Protein AF-A0A7W0T508-F1 (afdb_monomer_lite)

Radius of gyration: 22.83 Å; chains: 1; bounding box: 56×51×63 Å

Sequence (354 aa):
MSCGDVGVILRGRITDEDHAGPAKEAAIARACLHDGWAPEVLECIGTSHGPTDPTSCLDRLGPEQRASFHKKLAVWNDEFPDEDMPDGDDDADADVDFVECSHGIGNVGTYAPPITRIGEDRDLEVALRSRAVLALCDDWSTEARRCFGSGGPPATCRTLLEPDQARALADKLTELEKLMTKVAAAKAKPGRIHCTQVVAAHYGDKAWQGKLDALKPAQKRQLVTQSRARMTKACTADKWPANLRACVIAAGPTADTACFVASGVRPALWGYPASGIAVKTGIPECDAYGEALAALSACPAVPSAATVSLLEAYHASAAALAATPPADRPVKAAECKRSDAAIRQSASALGCTI

Structure (mmCIF, N/CA/C/O backbone):
data_AF-A0A7W0T508-F1
#
_entry.id   AF-A0A7W0T508-F1
#
loop_
_atom_site.group_PDB
_atom_site.id
_atom_site.type_symbol
_atom_site.label_atom_id
_atom_site.label_alt_id
_atom_site.label_comp_id
_atom_site.label_asym_id
_atom_site.label_entity_id
_atom_site.label_seq_id
_atom_site.pdbx_PDB_ins_code
_atom_site.Cartn_x
_atom_site.Cartn_y
_atom_site.Cartn_z
_atom_site.occupancy
_atom_site.B_iso_or_equiv
_atom_site.auth_seq_id
_atom_site.auth_comp_id
_atom_site.auth_asym_id
_atom_site.auth_atom_id
_atom_site.pdbx_PDB_model_num
ATOM 1 N N . MET A 1 1 ? 14.185 -13.022 -12.913 1.00 79.75 1 MET A N 1
ATOM 2 C CA . MET A 1 1 ? 12.742 -12.761 -13.063 1.00 79.75 1 MET A CA 1
ATOM 3 C C . MET A 1 1 ? 12.021 -13.450 -11.933 1.00 79.75 1 MET A C 1
ATOM 5 O O . MET A 1 1 ? 12.409 -14.561 -11.586 1.00 79.75 1 MET A O 1
ATOM 9 N N . SER A 1 2 ? 11.066 -12.773 -11.314 1.00 87.56 2 SER A N 1
ATOM 10 C CA . SER A 1 2 ? 10.317 -13.285 -10.173 1.00 87.56 2 SER A CA 1
ATOM 11 C C . SER A 1 2 ? 9.006 -13.936 -10.616 1.00 87.56 2 SER A C 1
ATOM 13 O O . SER A 1 2 ? 8.494 -13.675 -11.702 1.00 87.56 2 SER A O 1
ATOM 15 N N . CYS A 1 3 ? 8.420 -14.750 -9.740 1.00 83.00 3 CYS A N 1
ATOM 16 C CA . CYS A 1 3 ? 7.063 -15.254 -9.946 1.00 83.00 3 CYS A CA 1
ATOM 17 C C . CYS A 1 3 ? 6.002 -14.142 -9.956 1.00 83.00 3 CYS A C 1
ATOM 19 O O . CYS A 1 3 ? 4.935 -14.339 -10.527 1.00 83.00 3 CYS A O 1
ATOM 21 N N . GLY A 1 4 ? 6.285 -12.986 -9.341 1.00 70.56 4 GLY A N 1
ATOM 22 C CA . GLY A 1 4 ? 5.423 -11.807 -9.438 1.00 70.56 4 GLY A CA 1
ATOM 23 C C . GLY A 1 4 ? 5.395 -11.258 -10.863 1.00 70.56 4 GLY A C 1
ATOM 24 O O . GLY A 1 4 ? 4.318 -11.075 -11.416 1.00 70.56 4 GLY A O 1
ATOM 25 N N . ASP A 1 5 ? 6.569 -11.108 -11.486 1.00 76.69 5 ASP A N 1
ATOM 26 C CA . ASP A 1 5 ? 6.686 -10.653 -12.881 1.00 76.69 5 ASP A CA 1
ATOM 27 C C . ASP A 1 5 ? 5.950 -11.607 -13.833 1.00 76.69 5 ASP A C 1
ATOM 29 O O . ASP A 1 5 ? 5.217 -11.177 -14.717 1.00 76.69 5 ASP A O 1
ATOM 33 N N . VAL A 1 6 ? 6.089 -12.918 -13.607 1.00 86.62 6 VAL A N 1
ATOM 34 C CA . VAL A 1 6 ? 5.365 -13.951 -14.362 1.00 86.62 6 VAL A CA 1
ATOM 35 C C . VAL A 1 6 ? 3.851 -13.831 -14.198 1.00 86.62 6 VAL A C 1
ATOM 37 O O . VAL A 1 6 ? 3.125 -14.008 -15.173 1.00 86.62 6 VAL A O 1
ATOM 40 N N . GLY A 1 7 ? 3.376 -13.513 -12.990 1.00 83.00 7 GLY A N 1
ATOM 41 C CA . GLY A 1 7 ? 1.962 -13.261 -12.724 1.00 83.00 7 GLY A CA 1
ATOM 42 C C . GLY A 1 7 ? 1.398 -12.134 -13.579 1.00 83.00 7 GLY A C 1
ATOM 43 O O . GLY A 1 7 ? 0.360 -12.319 -14.204 1.00 83.00 7 GLY A O 1
ATOM 44 N N . VAL A 1 8 ? 2.123 -11.018 -13.662 1.00 78.06 8 VAL A N 1
ATOM 45 C CA . VAL A 1 8 ? 1.752 -9.861 -14.489 1.00 78.06 8 VAL A CA 1
ATOM 46 C C . VAL A 1 8 ? 1.771 -10.218 -15.976 1.00 78.06 8 VAL A C 1
ATOM 48 O O . VAL A 1 8 ? 0.811 -9.939 -16.686 1.00 78.06 8 VAL A O 1
ATOM 51 N N . ILE A 1 9 ? 2.827 -10.887 -16.451 1.00 81.88 9 ILE A N 1
ATOM 52 C CA . ILE A 1 9 ? 2.990 -11.214 -17.878 1.00 81.88 9 ILE A CA 1
ATOM 53 C C . ILE A 1 9 ? 1.915 -12.195 -18.366 1.00 81.88 9 ILE A C 1
ATOM 55 O O . ILE A 1 9 ? 1.360 -12.018 -19.447 1.00 81.88 9 ILE A O 1
ATOM 59 N N . LEU A 1 10 ? 1.618 -13.239 -17.587 1.00 86.56 10 LEU A N 1
ATOM 60 C CA . LEU A 1 10 ? 0.675 -14.291 -17.983 1.00 86.56 10 LEU A CA 1
ATOM 61 C C . LEU A 1 10 ? -0.791 -13.962 -17.679 1.00 86.56 10 LEU A C 1
ATOM 63 O O . LEU A 1 10 ? -1.673 -14.723 -18.077 1.00 86.56 10 LEU A O 1
ATOM 67 N N . ARG A 1 11 ? -1.074 -12.862 -16.971 1.00 84.56 11 ARG A N 1
ATOM 68 C CA . ARG A 1 11 ? -2.442 -12.402 -16.692 1.00 84.56 11 ARG A CA 1
ATOM 69 C C . ARG A 1 11 ? -3.256 -12.259 -17.981 1.00 84.56 11 ARG A C 1
ATOM 71 O O . ARG A 1 11 ? -4.399 -12.725 -18.044 1.00 84.56 11 ARG A O 1
ATOM 78 N N . GLY A 1 12 ? -2.637 -11.662 -19.001 1.00 78.06 12 GLY A N 1
ATOM 79 C CA . GLY A 1 12 ? -3.309 -11.234 -20.225 1.00 78.06 12 GLY A CA 1
ATOM 80 C C . GLY A 1 12 ? -4.265 -10.058 -19.984 1.00 78.06 12 GLY A C 1
ATOM 81 O O . GLY A 1 12 ? -4.252 -9.444 -18.915 1.00 78.06 12 GLY A O 1
ATOM 82 N N . ARG A 1 13 ? -5.091 -9.745 -20.990 1.00 68.00 13 ARG A N 1
ATOM 83 C CA . ARG A 1 13 ? -6.203 -8.787 -20.859 1.00 68.00 13 ARG A CA 1
ATOM 84 C C . ARG A 1 13 ? -7.359 -9.435 -20.102 1.00 68.00 13 ARG A C 1
ATOM 86 O O . ARG A 1 13 ? -7.664 -10.601 -20.351 1.00 68.00 13 ARG A O 1
ATOM 93 N N . ILE A 1 14 ? -7.975 -8.689 -19.191 1.00 68.56 14 ILE A N 1
ATOM 94 C CA . ILE A 1 14 ? -9.138 -9.112 -18.402 1.00 68.56 14 ILE A CA 1
ATOM 95 C C . ILE A 1 14 ? -10.075 -7.913 -18.299 1.00 68.56 14 ILE A C 1
ATOM 97 O O . ILE A 1 14 ? -9.610 -6.805 -18.076 1.00 68.56 14 ILE A O 1
ATOM 101 N N . THR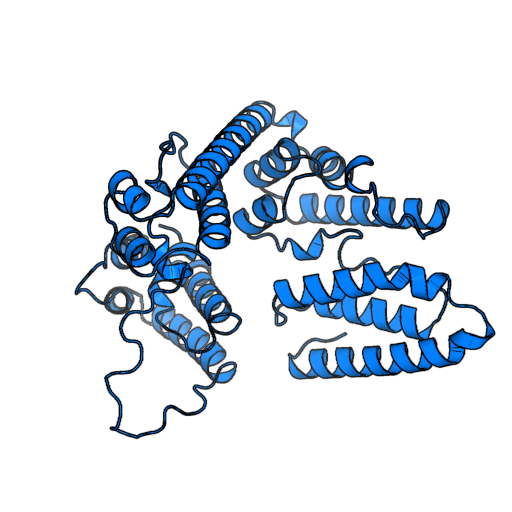 A 1 15 ? -11.376 -8.137 -18.457 1.00 55.53 15 THR A N 1
ATOM 102 C CA . THR A 1 15 ? -12.391 -7.076 -18.510 1.00 55.53 15 THR A CA 1
ATOM 103 C C . THR A 1 15 ? -12.611 -6.393 -17.150 1.00 55.53 15 THR A C 1
ATOM 105 O O . THR A 1 15 ? -12.811 -5.184 -17.101 1.00 55.53 15 THR A O 1
ATOM 108 N N . ASP A 1 16 ? -12.527 -7.142 -16.041 1.00 62.91 16 ASP A N 1
ATOM 109 C CA . ASP A 1 16 ? -12.532 -6.609 -14.665 1.00 62.91 16 ASP A CA 1
ATOM 110 C C . ASP A 1 16 ? -11.097 -6.460 -14.133 1.00 62.91 16 ASP A C 1
ATOM 112 O O . ASP A 1 16 ? -10.522 -7.330 -13.468 1.00 62.91 16 ASP A O 1
ATOM 116 N N . GLU A 1 17 ? -10.492 -5.332 -14.477 1.00 56.78 17 GLU A N 1
ATOM 117 C CA . GLU A 1 17 ? -9.106 -5.009 -14.158 1.00 56.78 17 GLU A CA 1
ATOM 118 C C . GLU A 1 17 ? -8.832 -4.791 -12.671 1.00 56.78 17 GLU A C 1
ATOM 120 O O . GLU A 1 17 ? -7.747 -5.123 -12.194 1.00 56.78 17 GLU A O 1
ATOM 125 N N . ASP A 1 18 ? -9.796 -4.245 -11.931 1.00 55.00 18 ASP A N 1
ATOM 126 C CA . ASP A 1 18 ? -9.585 -3.821 -10.546 1.00 55.00 18 ASP A CA 1
ATOM 127 C C . ASP A 1 18 ? -9.642 -5.000 -9.565 1.00 55.00 18 ASP A C 1
ATOM 129 O O . ASP A 1 18 ? -9.009 -4.963 -8.501 1.00 55.00 18 ASP A O 1
ATOM 133 N N . HIS A 1 19 ? -10.365 -6.067 -9.924 1.00 63.94 19 HIS A N 1
ATOM 134 C CA . HIS A 1 19 ? -10.559 -7.231 -9.058 1.00 63.94 19 HIS A CA 1
ATOM 135 C C . HIS A 1 19 ? -10.049 -8.522 -9.698 1.00 63.94 19 HIS A C 1
ATOM 137 O O . HIS A 1 19 ? -9.184 -9.187 -9.113 1.00 63.94 19 HIS A O 1
ATOM 143 N N . ALA A 1 20 ? -10.515 -8.865 -10.900 1.00 74.56 20 ALA A N 1
ATOM 144 C CA . ALA A 1 20 ? -10.159 -10.124 -11.548 1.00 74.56 20 ALA A CA 1
ATOM 145 C C . ALA A 1 20 ? -8.688 -10.138 -12.003 1.00 74.56 20 ALA A C 1
ATOM 147 O O . ALA A 1 20 ? -8.010 -11.162 -11.864 1.00 74.56 20 ALA A O 1
ATOM 148 N N . GLY A 1 21 ? -8.154 -8.991 -12.441 1.00 77.88 21 GLY A N 1
ATOM 149 C CA . GLY A 1 21 ? -6.753 -8.811 -12.837 1.00 77.88 21 GLY A CA 1
ATOM 150 C C . GLY A 1 21 ? -5.732 -9.185 -11.754 1.00 77.88 21 GLY A C 1
ATOM 151 O O . GLY A 1 21 ? -5.050 -10.209 -11.887 1.00 77.88 21 GLY A O 1
ATOM 152 N N . PRO A 1 22 ? -5.629 -8.411 -10.659 1.00 78.19 22 PRO A N 1
ATOM 153 C CA . PRO A 1 22 ? -4.741 -8.707 -9.538 1.00 78.19 22 PRO A CA 1
ATOM 154 C C . PRO A 1 22 ? -4.971 -10.096 -8.930 1.00 78.19 22 PRO A C 1
ATOM 156 O O . PRO A 1 22 ? -4.022 -10.742 -8.475 1.00 78.19 22 PRO A O 1
ATOM 159 N N . ALA A 1 23 ? -6.217 -10.588 -8.924 1.00 73.56 23 ALA A N 1
ATOM 160 C CA . ALA A 1 23 ? -6.526 -11.933 -8.450 1.00 73.56 23 ALA A CA 1
ATOM 161 C C . ALA A 1 23 ? -5.882 -13.015 -9.335 1.00 73.56 23 ALA A C 1
ATOM 163 O O . ALA A 1 23 ? -5.273 -13.950 -8.797 1.00 73.56 23 ALA A O 1
ATOM 164 N N . LYS A 1 24 ? -5.934 -12.860 -10.667 1.00 86.69 24 LYS A N 1
ATOM 165 C CA . LYS A 1 24 ? -5.288 -13.773 -11.621 1.00 86.69 24 LYS A CA 1
ATOM 166 C C . LYS A 1 24 ? -3.769 -13.704 -11.520 1.00 86.69 24 LYS A C 1
ATOM 168 O O . LYS A 1 24 ? -3.126 -14.748 -11.422 1.00 86.69 24 LYS A O 1
ATOM 173 N N . GLU A 1 25 ? -3.194 -12.500 -11.449 1.00 86.12 25 GLU A N 1
ATOM 174 C CA . GLU A 1 25 ? -1.749 -12.301 -11.239 1.00 86.12 25 GLU A CA 1
ATOM 175 C C . GLU A 1 25 ? -1.273 -13.045 -9.993 1.00 86.12 25 GLU A C 1
ATOM 177 O O . GLU A 1 25 ? -0.301 -13.803 -10.027 1.00 86.12 25 GLU A O 1
ATOM 182 N N . ALA A 1 26 ? -1.996 -12.876 -8.884 1.00 76.38 26 ALA A N 1
ATOM 183 C CA . ALA A 1 26 ? -1.673 -13.528 -7.630 1.00 76.38 26 ALA A CA 1
ATOM 184 C C . ALA A 1 26 ? -1.859 -15.051 -7.712 1.00 76.38 26 ALA A C 1
ATOM 186 O O . ALA A 1 26 ? -1.069 -15.790 -7.120 1.00 76.38 26 ALA A O 1
ATOM 187 N N . ALA A 1 27 ? -2.867 -15.547 -8.436 1.00 80.25 27 ALA A N 1
ATOM 188 C CA . ALA A 1 27 ? -3.062 -16.978 -8.665 1.00 80.25 27 ALA A CA 1
ATOM 189 C C . ALA A 1 27 ? -1.885 -17.592 -9.442 1.00 80.25 27 ALA A C 1
ATOM 191 O O . ALA A 1 27 ? -1.349 -18.623 -9.024 1.00 80.25 27 ALA A O 1
ATOM 192 N N . ILE A 1 28 ? -1.426 -16.918 -10.498 1.00 90.81 28 ILE A N 1
ATOM 193 C CA . ILE A 1 28 ? -0.275 -17.323 -11.311 1.00 90.81 28 ILE A CA 1
ATOM 194 C C . ILE A 1 28 ? 1.020 -17.257 -10.490 1.00 90.81 28 ILE A C 1
ATOM 196 O O . ILE A 1 28 ? 1.770 -18.233 -10.432 1.00 90.81 28 ILE A O 1
ATOM 200 N N . ALA A 1 29 ? 1.268 -16.148 -9.789 1.00 80.69 29 ALA A N 1
ATOM 201 C CA . ALA A 1 29 ? 2.458 -15.978 -8.960 1.00 80.69 29 ALA A CA 1
ATOM 202 C C . ALA A 1 29 ? 2.528 -17.030 -7.841 1.00 80.69 29 ALA A C 1
ATOM 204 O O . ALA A 1 29 ? 3.595 -17.586 -7.571 1.00 80.69 29 ALA A O 1
ATOM 205 N N . ARG A 1 30 ? 1.386 -17.366 -7.221 1.00 75.25 30 ARG A N 1
ATOM 206 C CA . ARG A 1 30 ? 1.288 -18.461 -6.242 1.00 75.25 30 ARG A CA 1
ATOM 207 C C . ARG A 1 30 ? 1.565 -19.821 -6.869 1.00 75.25 30 ARG A C 1
ATOM 209 O O . ARG A 1 30 ? 2.232 -20.625 -6.226 1.00 75.25 30 ARG A O 1
ATOM 216 N N . ALA A 1 31 ? 1.072 -20.090 -8.080 1.00 87.25 31 ALA A N 1
ATOM 217 C CA . ALA A 1 31 ? 1.384 -21.325 -8.800 1.00 87.25 31 ALA A CA 1
ATOM 218 C C . ALA A 1 31 ? 2.897 -21.459 -9.012 1.00 87.25 31 ALA A C 1
ATOM 220 O O . ALA A 1 31 ? 3.488 -22.463 -8.628 1.00 87.25 31 ALA A O 1
ATOM 221 N N . CYS A 1 32 ? 3.525 -20.396 -9.511 1.00 92.19 32 CYS A N 1
ATOM 222 C CA . CYS A 1 32 ? 4.961 -20.338 -9.744 1.00 92.19 32 CYS A CA 1
ATOM 223 C C . CYS A 1 32 ? 5.793 -20.554 -8.469 1.00 92.19 32 CYS A C 1
ATOM 225 O O . CYS A 1 32 ? 6.705 -21.383 -8.462 1.00 92.19 32 CYS A O 1
ATOM 227 N N . LEU A 1 33 ? 5.456 -19.855 -7.376 1.00 79.06 33 LEU A N 1
ATOM 228 C CA . LEU A 1 33 ? 6.178 -19.960 -6.102 1.00 79.06 33 LEU A CA 1
ATOM 229 C C . LEU A 1 33 ? 5.993 -21.326 -5.440 1.00 79.06 33 LEU A C 1
ATOM 231 O O . LEU A 1 33 ? 6.960 -21.909 -4.957 1.00 79.06 33 LEU A O 1
ATOM 235 N N . HIS A 1 34 ? 4.754 -21.819 -5.387 1.00 83.12 34 HIS A N 1
ATOM 236 C CA . HIS A 1 34 ? 4.425 -23.068 -4.703 1.00 83.12 34 HIS A CA 1
ATOM 237 C C . HIS A 1 34 ? 4.987 -24.281 -5.444 1.00 83.12 34 HIS A C 1
ATOM 239 O O . HIS A 1 34 ? 5.508 -25.200 -4.818 1.00 83.12 34 HIS A O 1
ATOM 245 N N . ASP A 1 35 ? 4.896 -24.271 -6.774 1.00 87.62 35 ASP A N 1
ATOM 246 C CA . ASP A 1 35 ? 5.259 -25.420 -7.599 1.00 87.62 35 ASP A CA 1
ATOM 247 C C . ASP A 1 35 ? 6.729 -25.363 -8.056 1.00 87.62 35 ASP A C 1
ATOM 249 O O . ASP A 1 35 ? 7.176 -26.235 -8.799 1.00 87.62 35 ASP A O 1
ATOM 253 N N . GLY A 1 36 ? 7.487 -24.353 -7.605 1.00 91.19 36 GLY A N 1
ATOM 254 C CA . GLY A 1 36 ? 8.934 -24.245 -7.795 1.00 91.19 36 GLY A CA 1
ATOM 255 C C . GLY A 1 36 ? 9.341 -24.209 -9.265 1.00 91.19 36 GLY A C 1
ATOM 256 O O . GLY A 1 36 ? 10.131 -25.043 -9.706 1.00 91.19 36 GLY A O 1
ATOM 257 N N . TRP A 1 37 ? 8.764 -23.286 -10.039 1.00 95.94 37 TRP A N 1
ATOM 258 C CA . TRP A 1 37 ? 9.036 -23.205 -11.477 1.00 95.94 37 TRP A CA 1
ATOM 259 C C . TRP A 1 37 ? 10.522 -22.976 -11.755 1.00 95.94 37 TRP A C 1
ATOM 261 O O . TRP A 1 37 ? 11.182 -22.173 -11.093 1.00 95.94 37 TRP A O 1
ATOM 271 N N . ALA A 1 38 ? 11.041 -23.698 -12.749 1.00 96.19 38 ALA A N 1
ATOM 272 C CA . ALA A 1 38 ? 12.457 -23.657 -13.073 1.00 96.19 38 ALA A CA 1
ATOM 273 C C . ALA A 1 38 ? 12.856 -22.274 -13.634 1.00 96.19 38 ALA A C 1
ATOM 275 O O . ALA A 1 38 ? 12.061 -21.665 -14.363 1.00 96.19 38 ALA A O 1
ATOM 276 N N . PRO A 1 39 ? 14.068 -21.767 -13.335 1.00 92.94 39 PRO A N 1
ATOM 277 C CA . PRO A 1 39 ? 14.529 -20.462 -13.809 1.00 92.94 39 PRO A CA 1
ATOM 278 C C . PRO A 1 39 ? 14.408 -20.266 -15.325 1.00 92.94 39 PRO A C 1
ATOM 280 O O . PRO A 1 39 ? 14.093 -19.165 -15.765 1.00 92.94 39 PRO A O 1
ATOM 283 N N . GLU A 1 40 ? 14.584 -21.326 -16.113 1.00 93.75 40 GLU A N 1
ATOM 284 C CA . GLU A 1 40 ? 14.509 -21.312 -17.578 1.00 93.75 40 GLU A CA 1
ATOM 285 C C . GLU A 1 40 ? 13.079 -21.082 -18.094 1.00 93.75 40 GLU A C 1
ATOM 287 O O . GLU A 1 40 ? 12.883 -20.554 -19.192 1.00 93.75 40 GLU A O 1
ATOM 292 N N . VAL A 1 41 ? 12.066 -21.481 -17.316 1.00 96.50 41 VAL A N 1
ATOM 293 C CA . VAL A 1 41 ? 10.655 -21.189 -17.609 1.00 96.50 41 VAL A CA 1
ATOM 294 C C . VAL A 1 41 ? 10.372 -19.723 -17.332 1.00 96.50 41 VAL A C 1
ATOM 296 O O . VAL A 1 41 ? 9.770 -19.056 -18.169 1.00 96.50 41 VAL A O 1
ATOM 299 N N . LEU A 1 42 ? 10.854 -19.213 -16.193 1.00 92.50 42 LEU A N 1
ATOM 300 C CA . LEU A 1 42 ? 10.721 -17.798 -15.857 1.00 92.50 42 LEU A CA 1
ATOM 301 C C . LEU A 1 42 ? 11.387 -16.965 -16.946 1.00 92.50 42 LEU A C 1
ATOM 303 O O . LEU A 1 42 ? 10.716 -16.155 -17.564 1.00 92.50 42 LEU A O 1
ATOM 307 N N . GLU A 1 43 ? 12.660 -17.228 -17.252 1.00 89.94 43 GLU A N 1
ATOM 308 C CA . GLU A 1 43 ? 13.416 -16.551 -18.309 1.00 89.94 43 GLU A CA 1
ATOM 309 C C . GLU A 1 43 ? 12.694 -16.564 -19.658 1.00 89.94 43 GLU A C 1
ATOM 311 O O . GLU A 1 43 ? 12.593 -15.515 -20.290 1.00 89.94 43 GLU A O 1
ATOM 316 N N . CYS A 1 44 ? 12.126 -17.703 -20.066 1.00 94.44 44 CYS A N 1
ATOM 317 C CA . CYS A 1 44 ? 11.304 -17.784 -21.273 1.00 94.44 44 CYS A CA 1
ATOM 318 C C . CYS A 1 44 ? 10.134 -16.791 -21.229 1.00 94.44 44 CYS A C 1
ATOM 320 O O . CYS A 1 44 ? 9.957 -16.016 -22.166 1.00 94.44 44 CYS A O 1
ATOM 322 N N . ILE A 1 45 ? 9.365 -16.766 -20.137 1.00 93.12 45 ILE A N 1
ATOM 323 C CA . ILE A 1 45 ? 8.153 -15.940 -20.020 1.00 93.12 45 ILE A CA 1
ATOM 324 C C . ILE A 1 45 ? 8.483 -14.454 -20.165 1.00 93.12 45 ILE A C 1
ATOM 326 O O . ILE A 1 45 ? 7.910 -13.775 -21.007 1.00 93.12 45 ILE A O 1
ATOM 330 N N . GLY A 1 46 ? 9.442 -13.935 -19.405 1.00 84.31 46 GLY A N 1
ATOM 331 C CA . GLY A 1 46 ? 9.793 -12.508 -19.474 1.00 84.31 46 GLY A CA 1
ATOM 332 C C . GLY A 1 46 ? 10.815 -12.132 -20.530 1.00 84.31 46 GLY A C 1
ATOM 333 O O . GLY A 1 46 ? 11.264 -10.994 -20.521 1.00 84.31 46 GLY A O 1
ATOM 334 N N . THR A 1 47 ? 11.191 -13.051 -21.419 1.00 85.00 47 THR A N 1
ATOM 335 C CA . THR A 1 47 ? 11.824 -12.703 -22.703 1.00 85.00 47 THR A CA 1
ATOM 336 C C . THR A 1 47 ? 10.870 -12.891 -23.884 1.00 85.00 47 THR A C 1
ATOM 338 O O . THR A 1 47 ? 11.193 -12.478 -24.999 1.00 85.00 47 THR A O 1
ATOM 341 N N . SER A 1 48 ? 9.679 -13.454 -23.648 1.00 80.38 48 SER A N 1
ATOM 342 C CA . SER A 1 48 ? 8.604 -13.551 -24.633 1.00 80.38 48 SER A CA 1
ATOM 343 C C . SER A 1 48 ? 7.949 -12.181 -24.791 1.00 80.38 48 SER A C 1
ATOM 345 O O . SER A 1 48 ? 6.966 -11.843 -24.138 1.00 80.38 48 SER A O 1
ATOM 347 N N . HIS A 1 49 ? 8.561 -11.357 -25.637 1.00 66.69 49 HIS A N 1
ATOM 348 C CA . HIS A 1 49 ? 8.025 -10.077 -26.080 1.00 66.69 49 HIS A CA 1
ATOM 349 C C . HIS A 1 49 ? 7.709 -10.141 -27.581 1.00 66.69 49 HIS A C 1
ATOM 351 O O . HIS A 1 49 ? 8.420 -10.793 -28.348 1.00 66.69 49 HIS A O 1
ATOM 357 N N . GLY A 1 50 ? 6.670 -9.426 -28.020 1.00 64.06 50 GLY A N 1
ATOM 358 C CA . GLY A 1 50 ? 6.299 -9.340 -29.436 1.00 64.06 50 GLY A CA 1
ATOM 359 C C . GLY A 1 50 ? 5.456 -10.536 -29.911 1.00 64.06 50 GLY A C 1
ATOM 360 O O . GLY A 1 50 ? 4.445 -10.820 -29.279 1.00 64.06 50 GLY A O 1
ATOM 361 N N . PRO A 1 51 ? 5.803 -11.217 -31.023 1.00 47.50 51 PRO A N 1
ATOM 362 C CA . PRO A 1 51 ? 4.956 -12.259 -31.621 1.00 47.50 51 PRO A CA 1
ATOM 363 C C . PRO A 1 51 ? 4.952 -13.583 -30.841 1.00 47.50 51 PRO A C 1
ATOM 365 O O . PRO A 1 51 ? 4.186 -14.486 -31.170 1.00 47.50 51 PRO A O 1
ATOM 368 N N . THR A 1 52 ? 5.835 -13.732 -29.852 1.00 62.72 52 THR A N 1
ATOM 369 C CA . THR A 1 52 ? 5.948 -14.952 -29.052 1.00 62.72 52 THR A CA 1
ATOM 370 C C . THR A 1 52 ? 4.982 -14.876 -27.878 1.00 62.72 52 THR A C 1
ATOM 372 O O . THR A 1 52 ? 5.172 -14.067 -26.973 1.00 62.72 52 THR A O 1
ATOM 375 N N . ASP A 1 53 ? 3.965 -15.734 -27.888 1.00 80.12 53 ASP A N 1
ATOM 376 C CA . ASP A 1 53 ? 3.000 -15.843 -26.797 1.00 80.12 53 ASP A CA 1
ATOM 377 C C . ASP A 1 53 ? 3.691 -16.384 -25.527 1.00 80.12 53 ASP A C 1
ATOM 379 O O . ASP A 1 53 ? 4.199 -17.515 -25.550 1.00 80.12 53 ASP A O 1
ATOM 383 N N . PRO A 1 54 ? 3.725 -15.626 -24.413 1.00 84.38 54 PRO A N 1
ATOM 384 C CA . PRO A 1 54 ? 4.348 -16.073 -23.169 1.00 84.38 54 PRO A CA 1
ATOM 385 C C . PRO A 1 54 ? 3.705 -17.345 -22.596 1.00 84.38 54 PRO A C 1
ATOM 387 O O . PRO A 1 54 ? 4.369 -18.069 -21.849 1.00 84.38 54 PRO A O 1
ATOM 390 N N . THR A 1 55 ? 2.461 -17.682 -22.961 1.00 87.50 55 THR A N 1
ATOM 391 C CA . THR A 1 55 ? 1.838 -18.948 -22.544 1.00 87.50 55 THR A CA 1
ATOM 392 C C . THR A 1 55 ? 2.506 -20.173 -23.170 1.00 87.50 55 THR A C 1
ATOM 394 O O . THR A 1 55 ? 2.518 -21.231 -22.543 1.00 87.50 55 THR A O 1
ATOM 397 N N . SER A 1 56 ? 3.179 -20.042 -24.320 1.00 90.50 56 SER A N 1
ATOM 398 C CA . SER A 1 56 ? 3.957 -21.142 -24.919 1.00 90.50 56 SER A CA 1
ATOM 399 C C . SER A 1 56 ? 5.120 -21.602 -24.029 1.00 90.50 56 SER A C 1
ATOM 401 O O . SER A 1 56 ? 5.523 -22.764 -24.052 1.00 90.50 56 SER A O 1
ATOM 403 N N . CYS A 1 57 ? 5.638 -20.730 -23.158 1.00 94.38 57 CYS A N 1
ATOM 404 C CA . CYS A 1 57 ? 6.662 -21.103 -22.185 1.00 94.38 57 CYS A CA 1
ATOM 405 C C . CYS A 1 57 ? 6.146 -22.079 -21.119 1.00 94.38 57 CYS A C 1
ATOM 407 O O . CYS A 1 57 ? 6.946 -22.803 -20.520 1.00 94.38 57 CYS A O 1
ATOM 409 N N . LEU A 1 58 ? 4.826 -22.154 -20.904 1.00 94.88 58 LEU A N 1
ATOM 410 C CA . LEU A 1 58 ? 4.206 -23.103 -19.977 1.00 94.88 58 LEU A CA 1
ATOM 411 C C . LEU A 1 58 ? 4.346 -24.555 -20.454 1.00 94.88 58 LEU A C 1
ATOM 413 O O . LEU A 1 58 ? 4.262 -25.475 -19.637 1.00 94.88 58 LEU A O 1
ATOM 417 N N . ASP A 1 59 ? 4.670 -24.779 -21.734 1.00 94.31 59 ASP A N 1
ATOM 418 C CA . ASP A 1 59 ? 4.996 -26.110 -22.249 1.00 94.31 59 ASP A CA 1
ATOM 419 C C . ASP A 1 59 ? 6.283 -26.701 -21.670 1.00 94.31 59 ASP A C 1
ATOM 421 O O . ASP A 1 59 ? 6.505 -27.912 -21.744 1.00 94.31 59 ASP A O 1
ATOM 425 N N . ARG A 1 60 ? 7.109 -25.867 -21.034 1.00 95.75 60 ARG A N 1
ATOM 426 C CA . ARG A 1 60 ? 8.325 -26.286 -20.332 1.00 95.75 60 ARG A CA 1
ATOM 427 C C . ARG A 1 60 ? 8.064 -26.714 -18.885 1.00 95.75 60 ARG A C 1
ATOM 429 O O . ARG A 1 60 ? 8.966 -27.254 -18.250 1.00 95.75 60 ARG A O 1
ATOM 436 N N . LEU A 1 61 ? 6.856 -26.491 -18.360 1.00 95.25 61 LEU A N 1
ATOM 437 C CA . LEU A 1 61 ? 6.459 -26.989 -17.043 1.00 95.25 61 LEU A CA 1
ATOM 438 C C . LEU A 1 61 ? 6.265 -28.504 -17.077 1.00 95.25 61 LEU A C 1
ATOM 440 O O . LEU A 1 61 ? 5.699 -29.047 -18.034 1.00 95.25 61 LEU A O 1
ATOM 444 N N . GLY A 1 62 ? 6.660 -29.169 -15.990 1.00 94.62 62 GLY A N 1
ATOM 445 C CA . GLY A 1 62 ? 6.345 -30.578 -15.783 1.00 94.62 62 GLY A CA 1
ATOM 446 C C . GLY A 1 62 ? 4.825 -30.817 -15.723 1.00 94.62 62 GLY A C 1
ATOM 447 O O . GLY A 1 62 ? 4.072 -29.895 -15.392 1.00 94.62 62 GLY A O 1
ATOM 448 N N . PRO A 1 63 ? 4.344 -32.046 -15.994 1.00 93.88 63 PRO A N 1
ATOM 449 C CA . PRO A 1 63 ? 2.909 -32.344 -16.038 1.00 93.88 63 PRO A CA 1
ATOM 450 C C . PRO A 1 63 ? 2.152 -31.952 -14.759 1.00 93.88 63 PRO A C 1
ATOM 452 O O . PRO A 1 63 ? 1.068 -31.380 -14.836 1.00 93.88 63 PRO A O 1
ATOM 455 N N . GLU A 1 64 ? 2.743 -32.195 -13.584 1.00 88.31 64 GLU A N 1
ATOM 456 C CA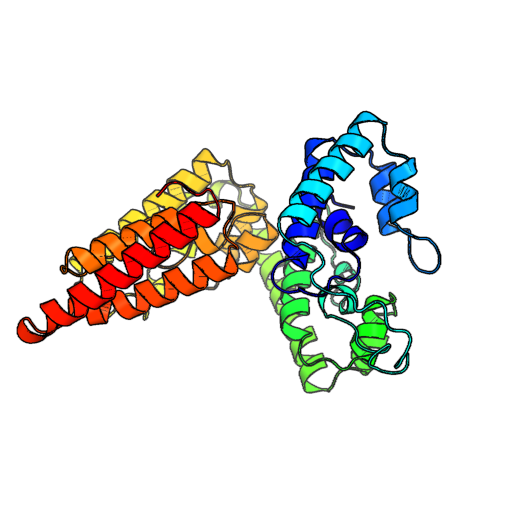 . GLU A 1 64 ? 2.140 -31.843 -12.290 1.00 88.31 64 GLU A CA 1
ATOM 457 C C . GLU A 1 64 ? 2.060 -30.328 -12.074 1.00 88.31 64 GLU A C 1
ATOM 459 O O . GLU A 1 64 ? 1.029 -29.818 -11.635 1.00 88.31 64 GLU A O 1
ATOM 464 N N . GLN A 1 65 ? 3.115 -29.591 -12.436 1.00 93.94 65 GLN A N 1
ATOM 465 C CA . GLN A 1 65 ? 3.149 -28.129 -12.338 1.00 93.94 65 GLN A CA 1
ATOM 466 C C . GLN A 1 65 ? 2.105 -27.495 -13.264 1.00 93.94 65 GLN A C 1
ATOM 468 O O . GLN A 1 65 ? 1.401 -26.571 -12.864 1.00 93.94 65 GLN A O 1
ATOM 473 N N . ARG A 1 66 ? 1.954 -28.029 -14.482 1.00 95.50 66 ARG A N 1
ATOM 474 C CA . ARG A 1 66 ? 0.955 -27.567 -15.454 1.00 95.50 66 ARG A CA 1
ATOM 475 C C . ARG A 1 66 ? -0.471 -27.863 -14.996 1.00 95.50 66 ARG A C 1
ATOM 477 O O . ARG A 1 66 ? -1.318 -26.975 -15.028 1.00 95.50 66 ARG A O 1
ATOM 484 N N . ALA A 1 67 ? -0.736 -29.074 -14.506 1.00 88.25 67 ALA A N 1
ATOM 485 C CA . ALA A 1 67 ? -2.037 -29.430 -13.940 1.00 88.25 67 ALA A CA 1
ATOM 486 C C . ALA A 1 67 ? -2.390 -28.546 -12.731 1.00 88.25 67 ALA A C 1
ATOM 488 O O . ALA A 1 67 ? -3.516 -28.069 -12.605 1.00 88.25 67 ALA A O 1
ATOM 489 N N . SER A 1 68 ? -1.411 -28.282 -11.865 1.00 87.06 68 SER A N 1
ATOM 490 C CA . SER A 1 68 ? -1.548 -27.396 -10.710 1.00 87.06 68 SER A CA 1
ATOM 491 C C . SER A 1 68 ? -1.831 -25.942 -11.115 1.00 87.06 68 SER A C 1
ATOM 493 O O . SER A 1 68 ? -2.716 -25.307 -10.537 1.00 87.06 68 SER A O 1
ATOM 495 N N . PHE A 1 69 ? -1.138 -25.431 -12.135 1.00 93.50 69 PHE A N 1
ATOM 496 C CA . PHE A 1 69 ? -1.389 -24.117 -12.728 1.00 93.50 69 PHE A CA 1
ATOM 497 C C . PHE A 1 69 ? -2.816 -24.003 -13.278 1.00 93.50 69 PHE A C 1
ATOM 499 O O . PHE A 1 69 ? -3.552 -23.109 -12.863 1.00 93.50 69 PHE A O 1
ATOM 506 N N . HIS A 1 70 ? -3.247 -24.947 -14.123 1.00 91.25 70 HIS A N 1
ATOM 507 C CA . HIS A 1 70 ? -4.609 -24.957 -14.667 1.00 91.25 70 HIS A CA 1
ATOM 508 C C . HIS A 1 70 ? -5.669 -25.071 -13.576 1.00 91.25 70 HIS A C 1
ATOM 510 O O . HIS A 1 70 ? -6.669 -24.371 -13.634 1.00 91.25 70 HIS A O 1
ATOM 516 N N . LYS A 1 71 ? -5.442 -25.892 -12.544 1.00 86.50 71 LYS A N 1
ATOM 517 C CA . LYS A 1 71 ? -6.361 -25.994 -11.405 1.00 86.50 71 LYS A CA 1
ATOM 518 C C . LYS A 1 71 ? -6.510 -24.659 -10.671 1.00 86.50 71 LYS A C 1
ATOM 520 O O . LYS A 1 71 ? -7.619 -24.295 -10.301 1.00 86.50 71 LYS A O 1
ATOM 525 N N . LYS A 1 72 ? -5.412 -23.932 -10.443 1.00 85.69 72 LYS A N 1
ATOM 526 C CA . LYS A 1 72 ? -5.445 -22.614 -9.784 1.00 85.69 72 LYS A CA 1
ATOM 527 C C . LYS A 1 72 ? -6.128 -21.558 -10.656 1.00 85.69 72 LYS A C 1
ATOM 529 O O . LYS A 1 72 ? -6.850 -20.728 -10.115 1.00 85.69 72 LYS A O 1
ATOM 534 N N . LEU A 1 73 ? -5.929 -21.609 -11.975 1.00 87.94 73 LEU A N 1
ATOM 535 C CA . LEU A 1 73 ? -6.646 -20.743 -12.911 1.00 87.94 73 LEU A CA 1
ATOM 536 C C . LEU A 1 73 ? -8.130 -21.095 -13.023 1.00 87.94 73 LEU A C 1
ATOM 538 O O . LEU A 1 73 ? -8.932 -20.182 -13.114 1.00 87.94 73 LEU A O 1
ATOM 542 N N . ALA A 1 74 ? -8.504 -22.373 -12.964 1.00 81.81 74 ALA A N 1
ATOM 543 C CA . ALA A 1 74 ? -9.906 -22.787 -12.956 1.00 81.81 74 ALA A CA 1
ATOM 544 C C . ALA A 1 74 ? -10.637 -22.245 -11.720 1.00 81.81 74 ALA A C 1
ATOM 546 O O . ALA A 1 74 ? -11.704 -21.676 -11.860 1.00 81.81 74 ALA A O 1
ATOM 547 N N . VAL A 1 75 ? -10.017 -22.315 -10.534 1.00 80.69 75 VAL A N 1
ATOM 548 C CA . VAL A 1 75 ? -10.576 -21.702 -9.312 1.00 80.69 75 VAL A CA 1
ATOM 549 C C . VAL A 1 75 ? -10.770 -20.194 -9.475 1.00 80.69 75 VAL A C 1
ATOM 551 O O . VAL A 1 75 ? -11.783 -19.666 -9.039 1.00 80.69 75 VAL A O 1
ATOM 554 N N . TRP A 1 76 ? -9.813 -19.506 -10.105 1.00 88.25 76 TRP A N 1
ATOM 555 C CA . TRP A 1 76 ? -9.970 -18.089 -10.431 1.00 88.25 76 TRP A CA 1
ATOM 556 C C . TRP A 1 76 ? -11.116 -17.863 -11.432 1.00 88.25 76 TRP A C 1
ATOM 558 O O . TRP A 1 76 ? -11.936 -16.986 -11.216 1.00 88.25 76 TRP A O 1
ATOM 568 N N . ASN A 1 77 ? -11.222 -18.675 -12.482 1.00 85.12 77 ASN A N 1
ATOM 569 C CA . ASN A 1 77 ? -12.265 -18.555 -13.504 1.00 85.12 77 ASN A CA 1
ATOM 570 C C . ASN A 1 77 ? -13.671 -18.862 -12.961 1.00 85.12 77 ASN A C 1
ATOM 572 O O . ASN A 1 77 ? -14.649 -18.310 -13.441 1.00 85.12 77 ASN A O 1
ATOM 576 N N . ASP A 1 78 ? -13.782 -19.746 -11.969 1.00 82.06 78 ASP A N 1
ATOM 577 C CA . ASP A 1 78 ? -15.040 -20.016 -11.264 1.00 82.06 78 ASP A CA 1
ATOM 578 C C . ASP A 1 78 ? -15.464 -18.820 -10.387 1.00 82.06 78 ASP A C 1
ATOM 580 O O . ASP A 1 78 ? -16.653 -18.602 -10.166 1.00 82.06 78 ASP A O 1
ATOM 584 N N . GLU A 1 79 ? -14.493 -18.060 -9.866 1.00 78.00 79 GLU A N 1
ATOM 585 C CA . GLU A 1 79 ? -14.707 -16.860 -9.043 1.00 78.00 79 GLU A CA 1
ATOM 586 C C . GLU A 1 79 ? -15.010 -15.618 -9.896 1.00 78.00 79 GLU A C 1
ATOM 588 O O . GLU A 1 79 ? -15.791 -14.762 -9.484 1.00 78.00 79 GLU A O 1
ATOM 593 N N . PHE A 1 80 ? -14.427 -15.555 -11.092 1.00 80.25 80 PHE A N 1
ATOM 594 C CA . PHE A 1 80 ? -14.610 -14.500 -12.084 1.00 80.25 80 PHE A CA 1
ATOM 595 C C . PHE A 1 80 ? -15.066 -15.130 -13.408 1.00 80.25 80 PHE A C 1
ATOM 597 O O . PHE A 1 80 ? -14.265 -15.207 -14.344 1.00 80.25 80 PHE A O 1
ATOM 604 N N . PRO A 1 81 ? -16.308 -15.650 -13.486 1.00 76.44 81 PRO A N 1
ATOM 605 C CA . PRO A 1 81 ? -16.826 -16.181 -14.737 1.00 76.44 81 PRO A CA 1
ATOM 606 C C . PRO A 1 81 ? -16.827 -15.064 -15.781 1.00 76.44 81 PRO A C 1
ATOM 608 O O . PRO A 1 81 ? -17.204 -13.934 -15.472 1.00 76.44 81 PRO A O 1
ATOM 611 N N . ASP A 1 82 ? -16.403 -15.376 -17.005 1.00 64.50 82 ASP A N 1
ATOM 612 C CA . ASP A 1 82 ? -16.540 -14.470 -18.145 1.00 64.50 82 ASP A CA 1
ATOM 613 C C . ASP A 1 82 ? -18.048 -14.261 -18.408 1.00 64.50 82 ASP A C 1
ATOM 615 O O . ASP A 1 82 ? -18.675 -15.014 -19.153 1.00 64.50 82 ASP A O 1
ATOM 619 N N . GLU A 1 83 ? -18.669 -13.302 -17.717 1.00 49.75 83 GLU A N 1
ATOM 620 C CA . GLU A 1 83 ? -20.058 -12.911 -17.947 1.00 49.75 83 GLU A CA 1
ATOM 621 C C . GLU A 1 83 ? -20.124 -12.141 -19.275 1.00 49.75 83 GLU A C 1
ATOM 623 O O . GLU A 1 83 ? -19.639 -11.018 -19.386 1.00 49.75 83 GLU A O 1
ATOM 628 N N . ASP A 1 84 ? -20.712 -12.782 -20.287 1.00 48.75 84 ASP A N 1
ATOM 629 C CA . ASP A 1 84 ? -21.166 -12.194 -21.549 1.00 48.75 84 ASP A CA 1
ATOM 630 C C . ASP A 1 84 ? -20.090 -11.522 -22.426 1.00 48.75 84 ASP A C 1
ATOM 632 O O . ASP A 1 84 ? -20.031 -10.302 -22.577 1.00 48.75 84 ASP A O 1
ATOM 636 N N . MET A 1 85 ? -19.327 -12.334 -23.163 1.00 42.78 85 MET A N 1
ATOM 637 C CA . MET A 1 85 ? -18.990 -11.948 -24.538 1.00 42.78 85 MET A CA 1
ATOM 638 C C . MET A 1 85 ? -20.229 -12.269 -25.384 1.00 42.78 85 MET A C 1
ATOM 640 O O . MET A 1 85 ? -20.502 -13.452 -25.598 1.00 42.78 85 MET A O 1
ATOM 644 N N . PRO A 1 86 ? -21.036 -11.286 -25.827 1.00 43.16 86 PRO A N 1
ATOM 645 C CA . PRO A 1 86 ? -22.048 -11.571 -26.829 1.00 43.16 86 PRO A CA 1
ATOM 646 C C . PRO A 1 86 ? -21.339 -12.183 -28.042 1.00 43.16 86 PRO A C 1
ATOM 648 O O . PRO A 1 86 ? -20.381 -11.604 -28.552 1.00 43.16 86 PRO A O 1
ATOM 651 N N . ASP A 1 87 ? -21.811 -13.349 -28.489 1.00 44.47 87 ASP A N 1
ATOM 652 C CA . ASP A 1 87 ? -21.426 -14.013 -29.744 1.00 44.47 87 ASP A CA 1
ATOM 653 C C . ASP A 1 87 ? -21.886 -13.180 -30.966 1.00 44.47 87 ASP A C 1
ATOM 655 O O . ASP A 1 87 ? -22.638 -13.644 -31.825 1.00 44.47 87 ASP A O 1
ATOM 659 N N . GLY A 1 88 ? -21.508 -11.904 -31.007 1.00 42.03 88 GLY A N 1
ATOM 660 C CA . GLY A 1 88 ? -21.908 -10.923 -31.999 1.00 42.03 88 GLY A CA 1
ATOM 661 C C . GLY A 1 88 ? -20.684 -10.330 -32.671 1.00 42.03 88 GLY A C 1
ATOM 662 O O . GLY A 1 88 ? -20.101 -9.367 -32.180 1.00 42.03 88 GLY A O 1
ATOM 663 N N . ASP A 1 89 ? -20.334 -10.894 -33.823 1.00 47.06 89 ASP A N 1
ATOM 664 C CA . ASP A 1 89 ? -19.770 -10.116 -34.920 1.00 47.06 89 ASP A CA 1
ATOM 665 C C . ASP A 1 89 ? -20.692 -8.903 -35.150 1.00 47.06 89 ASP A C 1
ATOM 667 O O . ASP A 1 89 ? -21.788 -9.108 -35.656 1.00 47.06 89 ASP A O 1
ATOM 671 N N . ASP A 1 90 ? -20.321 -7.702 -34.687 1.00 46.44 90 ASP A N 1
ATOM 672 C CA . ASP A 1 90 ? -20.752 -6.381 -35.199 1.00 46.44 90 ASP A CA 1
ATOM 673 C C . ASP A 1 90 ? -20.277 -5.258 -34.245 1.00 46.44 90 ASP A C 1
ATOM 675 O O . ASP A 1 90 ? -21.020 -4.792 -33.386 1.00 46.44 90 ASP A O 1
ATOM 679 N N . ASP A 1 91 ? -18.988 -4.905 -34.365 1.00 43.66 91 ASP A N 1
ATOM 680 C CA . ASP A 1 91 ? -18.370 -3.563 -34.208 1.00 43.66 91 ASP A CA 1
ATOM 681 C C . ASP A 1 91 ? -16.881 -3.706 -33.825 1.00 43.66 91 ASP A C 1
ATOM 683 O O . ASP A 1 91 ? -16.420 -3.339 -32.744 1.00 43.66 91 ASP A O 1
ATOM 687 N N . ALA A 1 92 ? -16.087 -4.238 -34.759 1.00 46.78 92 ALA A N 1
ATOM 688 C CA . ALA A 1 92 ? -14.636 -4.424 -34.638 1.00 46.78 92 ALA A CA 1
ATOM 689 C C . ALA A 1 92 ? -13.808 -3.116 -34.698 1.00 46.78 92 ALA A C 1
ATOM 691 O O . ALA A 1 92 ? -12.613 -3.168 -34.980 1.00 46.78 92 ALA A O 1
ATOM 692 N N . ASP A 1 93 ? -14.419 -1.961 -34.420 1.00 50.38 93 ASP A N 1
ATOM 693 C CA . ASP A 1 93 ? -13.774 -0.638 -34.448 1.00 50.38 93 ASP A CA 1
ATOM 694 C C . ASP A 1 93 ? -13.911 0.146 -33.121 1.00 50.38 93 ASP A C 1
ATOM 696 O O . ASP A 1 93 ? -13.556 1.324 -33.052 1.00 50.38 93 ASP A O 1
ATOM 700 N N . ALA A 1 94 ? -14.364 -0.488 -32.032 1.00 47.41 94 ALA A N 1
ATOM 701 C CA . ALA A 1 94 ? -14.380 0.124 -30.700 1.00 47.41 94 ALA A CA 1
ATOM 702 C C . ALA A 1 94 ? -13.112 -0.237 -29.886 1.00 47.41 94 ALA A C 1
ATOM 704 O O . ALA A 1 94 ? -12.935 -1.364 -29.432 1.00 47.41 94 ALA A O 1
ATOM 705 N N . ASP A 1 95 ? -12.230 0.753 -29.701 1.00 51.28 95 ASP A N 1
ATOM 706 C CA . ASP A 1 95 ? -11.151 0.826 -28.693 1.00 51.28 95 ASP A CA 1
ATOM 707 C C . ASP A 1 95 ? -9.976 -0.176 -28.754 1.00 51.28 95 ASP A C 1
ATOM 709 O O . ASP A 1 95 ? -9.389 -0.559 -27.739 1.00 51.28 95 ASP A O 1
ATOM 713 N N . VAL A 1 96 ? -9.489 -0.505 -29.955 1.00 53.22 96 VAL A N 1
ATOM 714 C CA . VAL A 1 96 ? -8.251 -1.307 -30.117 1.00 53.22 96 VAL A CA 1
ATOM 715 C C . VAL A 1 96 ? -6.988 -0.594 -29.589 1.00 53.22 96 VAL A C 1
ATOM 717 O O . VAL A 1 96 ? -5.944 -1.225 -29.409 1.00 53.22 96 VAL A O 1
ATOM 720 N N . ASP A 1 97 ? -7.062 0.708 -29.297 1.00 73.06 97 ASP A N 1
ATOM 721 C CA . ASP A 1 97 ? -5.888 1.501 -28.946 1.00 73.06 97 ASP A CA 1
ATOM 722 C C . ASP A 1 97 ? -5.629 1.670 -27.442 1.00 73.06 97 ASP A C 1
ATOM 724 O O . ASP A 1 97 ? -4.496 2.015 -27.101 1.00 73.06 97 ASP A O 1
ATOM 728 N N . PHE A 1 98 ? -6.577 1.399 -26.536 1.00 80.44 98 PHE A N 1
ATOM 729 C CA . PHE A 1 98 ? -6.361 1.615 -25.098 1.00 80.44 98 PHE A CA 1
ATOM 730 C C . PHE A 1 98 ? -5.234 0.725 -24.539 1.00 80.44 98 PHE A C 1
ATOM 732 O O . PHE A 1 98 ? -5.201 -0.490 -24.736 1.00 80.44 98 PHE A O 1
ATOM 739 N N . VAL A 1 99 ? -4.288 1.351 -23.829 1.00 84.69 99 VAL A N 1
ATOM 740 C CA . VAL A 1 99 ? -3.216 0.662 -23.100 1.00 84.69 99 VAL A CA 1
ATOM 741 C C . VAL A 1 99 ? -3.409 0.935 -21.616 1.00 84.69 99 VAL A C 1
ATOM 743 O O . VAL A 1 99 ? -3.291 2.074 -21.156 1.00 84.69 99 VAL A O 1
ATOM 746 N N . GLU A 1 100 ? -3.698 -0.123 -20.874 1.00 82.19 100 GLU A N 1
ATOM 747 C CA . GLU A 1 100 ? -3.814 -0.118 -19.417 1.00 82.19 100 GLU A CA 1
ATOM 748 C C . GLU A 1 100 ? -2.471 0.220 -18.777 1.00 82.19 100 GLU A C 1
ATOM 750 O O . GLU A 1 100 ? -1.411 -0.127 -19.302 1.00 82.19 100 GLU A O 1
ATOM 755 N N . CYS A 1 101 ? -2.482 0.862 -17.615 1.00 88.62 101 CYS A N 1
ATOM 756 C CA . CYS A 1 101 ? -1.241 1.273 -16.968 1.00 88.62 101 CYS A CA 1
ATOM 757 C C . CYS A 1 101 ? -0.388 0.112 -16.455 1.00 88.62 101 CYS A C 1
ATOM 759 O O . CYS A 1 101 ? 0.837 0.185 -16.530 1.00 88.62 101 CYS A O 1
ATOM 761 N N . SER A 1 102 ? -1.003 -0.986 -16.016 1.00 85.50 102 SER A N 1
ATOM 762 C CA . SER A 1 102 ? -0.300 -2.224 -15.642 1.00 85.50 102 SER A CA 1
ATOM 763 C C . SER A 1 102 ? 0.610 -2.735 -16.770 1.00 85.50 102 SER A C 1
ATOM 765 O O . SER A 1 102 ? 1.743 -3.147 -16.520 1.00 85.50 102 SER A O 1
ATOM 767 N N . HIS A 1 103 ? 0.150 -2.625 -18.018 1.00 80.69 103 HIS A N 1
ATOM 768 C CA . HIS A 1 103 ? 0.882 -3.006 -19.226 1.00 80.69 103 HIS A CA 1
ATOM 769 C C . HIS A 1 103 ? 1.694 -1.845 -19.833 1.00 80.69 103 HIS A C 1
ATOM 771 O O . HIS A 1 103 ? 2.706 -2.056 -20.501 1.00 80.69 103 HIS A O 1
ATOM 777 N N . GLY A 1 104 ? 1.264 -0.608 -19.590 1.00 88.19 104 GLY A N 1
ATOM 778 C CA . GLY A 1 104 ? 1.776 0.612 -20.206 1.00 88.19 104 GLY A CA 1
ATOM 779 C C . GLY A 1 104 ? 2.988 1.234 -19.519 1.00 88.19 104 GLY A C 1
ATOM 780 O O . GLY A 1 104 ? 3.582 2.149 -20.074 1.00 88.19 104 GLY A O 1
ATOM 781 N N . ILE A 1 105 ? 3.387 0.774 -18.331 1.00 92.19 105 ILE A N 1
ATOM 782 C CA . ILE A 1 105 ? 4.583 1.296 -17.638 1.00 92.19 105 ILE A CA 1
ATOM 783 C C . ILE A 1 105 ? 5.873 0.536 -17.980 1.00 92.19 105 ILE A C 1
ATOM 785 O O . ILE A 1 105 ? 6.952 0.942 -17.553 1.00 92.19 105 ILE A O 1
ATOM 789 N N . GLY A 1 106 ? 5.791 -0.572 -18.723 1.00 91.81 106 GLY A N 1
ATOM 790 C CA . GLY A 1 106 ? 6.954 -1.352 -19.153 1.00 91.81 106 GLY A CA 1
ATOM 791 C C . GLY A 1 106 ? 7.954 -1.698 -18.036 1.00 91.81 106 GLY A C 1
ATOM 792 O O . GLY A 1 106 ? 7.607 -1.894 -16.870 1.00 91.81 106 GLY A O 1
ATOM 793 N N . ASN A 1 107 ? 9.242 -1.779 -18.387 1.00 91.62 107 ASN A N 1
ATOM 794 C CA . ASN A 1 107 ? 10.303 -2.100 -17.428 1.00 91.62 107 ASN A CA 1
ATOM 795 C C . ASN A 1 107 ? 10.809 -0.852 -16.686 1.00 91.62 107 ASN A C 1
ATOM 797 O O . ASN A 1 107 ? 11.826 -0.250 -17.052 1.00 91.62 107 ASN A O 1
ATOM 801 N N . VAL A 1 108 ? 10.160 -0.523 -15.568 1.00 95.06 108 VAL A N 1
ATOM 802 C CA . VAL A 1 108 ? 10.528 0.598 -14.679 1.00 95.06 108 VAL A CA 1
ATOM 803 C C . VAL A 1 108 ? 11.960 0.535 -14.125 1.00 95.06 108 VAL A C 1
ATOM 805 O O . VAL A 1 108 ? 12.516 1.547 -13.692 1.00 95.06 108 VAL A O 1
ATOM 808 N N . GLY A 1 109 ? 12.602 -0.638 -14.157 1.00 94.19 109 GLY A N 1
ATOM 809 C CA . GLY A 1 109 ? 13.999 -0.813 -13.757 1.00 94.19 109 GLY A CA 1
ATOM 810 C C . GLY A 1 109 ? 15.005 -0.148 -14.703 1.00 94.19 109 GLY A C 1
ATOM 811 O O . GLY A 1 109 ? 16.163 0.031 -14.321 1.00 94.19 109 GLY A O 1
ATOM 812 N N . THR A 1 110 ? 14.567 0.219 -15.911 1.00 93.94 110 THR A N 1
ATOM 813 C CA . THR A 1 110 ? 15.361 0.929 -16.930 1.00 93.94 110 THR A CA 1
ATOM 814 C C . THR A 1 110 ? 15.208 2.449 -16.866 1.00 93.94 110 THR A C 1
ATOM 816 O O . THR A 1 110 ? 15.945 3.176 -17.532 1.00 93.94 110 THR A O 1
ATOM 819 N N . TYR A 1 111 ? 14.266 2.947 -16.061 1.00 96.69 111 TYR A N 1
ATOM 820 C CA . TYR A 1 111 ? 13.974 4.373 -15.974 1.00 96.69 111 TYR A CA 1
ATOM 821 C C . TYR A 1 111 ? 15.132 5.116 -15.301 1.00 96.69 111 TYR A C 1
ATOM 823 O O . TYR A 1 111 ? 15.773 4.598 -14.384 1.00 96.69 111 TYR A O 1
ATOM 831 N N . ALA A 1 112 ? 15.377 6.357 -15.721 1.00 93.62 112 ALA A N 1
ATOM 832 C CA . ALA A 1 112 ? 16.354 7.222 -15.070 1.00 93.62 112 ALA A CA 1
ATOM 833 C C . ALA A 1 112 ? 15.806 7.762 -13.730 1.00 93.62 112 ALA A C 1
ATOM 835 O O . ALA A 1 112 ? 14.638 8.149 -13.685 1.00 93.62 112 ALA A O 1
ATOM 836 N N . PRO A 1 113 ? 16.623 7.854 -12.664 1.00 95.06 113 PRO A N 1
ATOM 837 C CA . PRO A 1 113 ? 18.038 7.472 -12.587 1.00 95.06 113 PRO A CA 1
ATOM 838 C C . PRO A 1 113 ? 18.227 5.943 -12.589 1.00 95.06 113 PRO A C 1
ATOM 840 O O . PRO A 1 113 ? 17.375 5.233 -12.054 1.00 95.06 113 PRO A O 1
ATOM 843 N N . PRO A 1 114 ? 19.312 5.402 -13.177 1.00 94.12 114 PRO A N 1
ATOM 844 C CA . PRO A 1 114 ? 19.508 3.958 -13.276 1.00 94.12 114 PRO A CA 1
ATOM 845 C C . PRO A 1 114 ? 19.621 3.314 -11.891 1.00 94.12 114 PRO A C 1
ATOM 847 O O . PRO A 1 114 ? 20.282 3.837 -10.993 1.00 94.12 114 PRO A O 1
ATOM 850 N N . ILE A 1 115 ? 19.005 2.145 -11.723 1.00 94.94 115 ILE A N 1
ATOM 851 C CA . ILE A 1 115 ? 19.159 1.353 -10.501 1.00 94.94 115 ILE A CA 1
ATOM 852 C C . ILE A 1 115 ? 20.569 0.755 -10.483 1.00 94.94 115 ILE A C 1
ATOM 854 O O . ILE A 1 115 ? 20.873 -0.151 -11.255 1.00 94.94 115 ILE A O 1
ATOM 858 N N . THR A 1 116 ? 21.417 1.237 -9.578 1.00 95.19 116 THR A N 1
ATOM 859 C CA . THR A 1 116 ? 22.789 0.732 -9.374 1.00 95.19 116 THR A CA 1
ATOM 860 C C . THR A 1 116 ? 22.873 -0.391 -8.339 1.00 95.19 116 THR A C 1
ATOM 862 O O . THR A 1 116 ? 23.913 -1.029 -8.186 1.00 95.19 116 THR A O 1
ATOM 865 N N . ARG A 1 117 ? 21.780 -0.631 -7.608 1.00 93.62 117 ARG A N 1
ATOM 866 C CA . ARG A 1 117 ? 21.675 -1.661 -6.568 1.00 93.62 117 ARG A CA 1
ATOM 867 C C . ARG A 1 117 ? 21.529 -3.048 -7.200 1.00 93.62 117 ARG A C 1
ATOM 869 O O . ARG A 1 117 ? 21.101 -3.176 -8.347 1.00 93.62 117 ARG A O 1
ATOM 876 N N . ILE A 1 118 ? 21.868 -4.084 -6.433 1.00 93.25 118 ILE A N 1
ATOM 877 C CA . ILE A 1 118 ? 21.829 -5.497 -6.847 1.00 93.25 118 ILE A CA 1
ATOM 878 C C . ILE A 1 118 ? 21.070 -6.353 -5.823 1.00 93.25 118 ILE A C 1
ATOM 880 O O . ILE A 1 118 ? 20.876 -5.931 -4.681 1.00 93.25 118 ILE A O 1
ATOM 884 N N . GLY A 1 119 ? 20.664 -7.561 -6.227 1.00 92.75 119 GLY A N 1
ATOM 885 C CA . GLY A 1 119 ? 19.966 -8.524 -5.365 1.00 92.75 119 GLY A CA 1
ATOM 886 C C . GLY A 1 119 ? 18.664 -7.972 -4.778 1.00 92.75 119 GLY A C 1
ATOM 887 O O . GLY A 1 119 ? 17.982 -7.175 -5.413 1.00 92.75 119 GLY A O 1
ATOM 888 N N . GLU A 1 120 ? 18.357 -8.323 -3.528 1.00 90.75 120 GLU A N 1
ATOM 889 C CA . GLU A 1 120 ? 17.098 -7.935 -2.870 1.00 90.75 120 GLU A CA 1
ATOM 890 C C . GLU A 1 120 ? 16.872 -6.409 -2.793 1.00 90.75 120 GLU A C 1
ATOM 892 O O . GLU A 1 120 ? 15.733 -5.951 -2.703 1.00 90.75 120 GLU A O 1
ATOM 897 N N . ASP A 1 121 ? 17.939 -5.597 -2.791 1.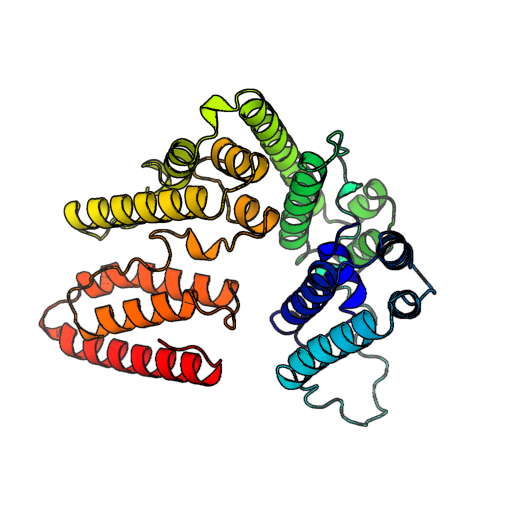00 92.88 121 ASP A N 1
ATOM 898 C CA . ASP A 1 121 ? 17.813 -4.130 -2.790 1.00 92.88 121 ASP A CA 1
ATOM 899 C C . ASP A 1 121 ? 17.391 -3.593 -4.158 1.00 92.88 121 ASP A C 1
ATOM 901 O O . ASP A 1 121 ? 16.671 -2.596 -4.229 1.00 92.88 121 ASP A O 1
ATOM 905 N N . ARG A 1 122 ? 17.819 -4.260 -5.236 1.00 94.44 122 ARG A N 1
ATOM 906 C CA . ARG A 1 122 ? 17.325 -3.981 -6.584 1.00 94.44 122 ARG A CA 1
ATOM 907 C C . ARG A 1 122 ? 15.849 -4.330 -6.688 1.00 94.44 122 ARG A C 1
ATOM 909 O O . ARG A 1 122 ? 15.085 -3.509 -7.179 1.00 94.44 122 ARG A O 1
ATOM 916 N N . ASP A 1 123 ? 15.467 -5.512 -6.216 1.00 90.75 123 ASP A N 1
ATOM 917 C CA . ASP A 1 123 ? 14.091 -6.001 -6.324 1.00 90.75 123 ASP A CA 1
ATOM 918 C C . ASP A 1 123 ? 13.124 -5.092 -5.555 1.00 90.75 123 ASP A C 1
ATOM 920 O O . ASP A 1 123 ? 12.091 -4.685 -6.088 1.00 90.75 123 ASP A O 1
ATOM 924 N N . LEU A 1 124 ? 13.511 -4.669 -4.344 1.00 91.44 124 LEU A N 1
ATOM 925 C CA . LEU A 1 124 ? 12.761 -3.680 -3.571 1.00 91.44 124 LEU A CA 1
ATOM 926 C C . LEU A 1 124 ? 12.615 -2.350 -4.329 1.00 91.44 124 LEU A C 1
ATOM 928 O O . LEU A 1 124 ? 11.527 -1.779 -4.364 1.00 91.44 124 LEU A O 1
ATOM 932 N N . GLU A 1 125 ? 13.690 -1.838 -4.933 1.00 95.62 125 GLU A N 1
ATOM 933 C CA . GLU A 1 125 ? 13.630 -0.581 -5.684 1.00 95.62 125 GLU A CA 1
ATOM 934 C C . GLU A 1 125 ? 12.752 -0.687 -6.934 1.00 95.62 125 GLU A C 1
ATOM 936 O O . GLU A 1 125 ? 11.975 0.228 -7.199 1.00 95.62 125 GLU A O 1
ATOM 941 N N . VAL A 1 126 ? 12.837 -1.792 -7.678 1.00 94.69 126 VAL A N 1
ATOM 942 C CA . VAL A 1 126 ? 11.971 -2.049 -8.838 1.00 94.69 126 VAL A CA 1
ATOM 943 C C . VAL A 1 126 ? 10.508 -2.081 -8.404 1.00 94.69 126 VAL A C 1
ATOM 945 O O . VAL A 1 126 ? 9.694 -1.379 -9.000 1.00 94.69 126 VAL A O 1
ATOM 948 N N . ALA A 1 127 ? 10.177 -2.801 -7.330 1.00 89.56 127 ALA A N 1
ATOM 949 C CA . ALA A 1 127 ? 8.811 -2.873 -6.815 1.00 89.56 127 ALA A CA 1
ATOM 950 C C . ALA A 1 127 ? 8.283 -1.498 -6.359 1.00 89.56 127 ALA A C 1
ATOM 952 O O . ALA A 1 127 ? 7.155 -1.118 -6.686 1.00 89.56 127 ALA A O 1
ATOM 953 N N . LEU A 1 128 ? 9.108 -0.709 -5.657 1.00 93.12 128 LEU A N 1
ATOM 954 C CA . LEU A 1 128 ? 8.758 0.658 -5.258 1.00 93.12 128 LEU A CA 1
ATOM 955 C C . LEU A 1 128 ? 8.540 1.575 -6.471 1.00 93.12 128 LEU A C 1
ATOM 957 O O . LEU A 1 128 ? 7.579 2.346 -6.482 1.00 93.12 128 LEU A O 1
ATOM 961 N N . ARG A 1 129 ? 9.401 1.486 -7.495 1.00 95.88 129 ARG A N 1
ATOM 962 C CA . ARG A 1 129 ? 9.248 2.251 -8.742 1.00 95.88 129 ARG A CA 1
ATOM 963 C C . ARG A 1 129 ? 7.991 1.846 -9.489 1.00 95.88 129 ARG A C 1
ATOM 965 O O . ARG A 1 129 ? 7.246 2.730 -9.882 1.00 95.88 129 ARG A O 1
ATOM 972 N N . SER A 1 130 ? 7.724 0.549 -9.627 1.00 93.81 130 SER A N 1
ATOM 973 C CA . SER A 1 130 ? 6.548 0.037 -10.336 1.00 93.81 130 SER A CA 1
ATOM 974 C C . SER A 1 130 ? 5.267 0.608 -9.750 1.00 93.81 130 SER A C 1
ATOM 976 O O . SER A 1 130 ? 4.470 1.195 -10.471 1.00 93.81 130 SER A O 1
ATOM 978 N N . ARG A 1 131 ? 5.111 0.541 -8.421 1.00 89.88 131 ARG A N 1
ATOM 979 C CA . ARG A 1 131 ? 3.950 1.114 -7.727 1.00 89.88 131 ARG A CA 1
ATOM 980 C C . ARG A 1 131 ? 3.843 2.625 -7.926 1.00 89.88 131 ARG A C 1
ATOM 982 O O . ARG A 1 131 ? 2.753 3.138 -8.144 1.00 89.88 131 ARG A O 1
ATOM 989 N N . ALA A 1 132 ? 4.962 3.336 -7.812 1.00 92.56 132 ALA A N 1
ATOM 990 C CA . ALA A 1 132 ? 4.969 4.785 -7.945 1.00 92.56 132 ALA A CA 1
ATOM 991 C C . ALA A 1 132 ? 4.656 5.248 -9.374 1.00 92.56 132 ALA A C 1
ATOM 993 O O . ALA A 1 132 ? 3.970 6.248 -9.537 1.00 92.56 132 ALA A O 1
ATOM 994 N N . VAL A 1 133 ? 5.146 4.533 -10.389 1.00 95.62 133 VAL A N 1
ATOM 995 C CA . VAL A 1 133 ? 4.877 4.839 -11.799 1.00 95.62 133 VAL A CA 1
ATOM 996 C C . VAL A 1 133 ? 3.439 4.472 -12.155 1.00 95.62 133 VAL A C 1
ATOM 998 O O . VAL A 1 133 ? 2.774 5.268 -12.806 1.00 95.62 133 VAL A O 1
ATOM 1001 N N . LEU A 1 134 ? 2.938 3.330 -11.672 1.00 92.31 134 LEU A N 1
ATOM 1002 C CA . LEU A 1 134 ? 1.545 2.919 -11.857 1.00 92.31 134 LEU A CA 1
ATOM 1003 C C . LEU A 1 134 ? 0.581 4.004 -11.358 1.00 92.31 134 LEU A C 1
ATOM 1005 O O . LEU A 1 134 ? -0.272 4.444 -12.112 1.00 92.31 134 LEU A O 1
ATOM 1009 N N . ALA A 1 135 ? 0.805 4.530 -10.149 1.00 90.19 135 ALA A N 1
ATOM 1010 C CA . ALA A 1 135 ? -0.018 5.596 -9.568 1.00 90.19 135 ALA A CA 1
ATOM 1011 C C . ALA A 1 135 ? 0.060 6.952 -10.301 1.00 90.19 135 ALA A C 1
ATOM 1013 O O . ALA A 1 135 ? -0.742 7.837 -10.027 1.00 90.19 135 ALA A O 1
ATOM 1014 N N . LEU A 1 136 ? 1.054 7.156 -11.171 1.00 95.31 136 LEU A N 1
ATOM 1015 C CA . LEU A 1 136 ? 1.178 8.361 -11.998 1.00 95.31 136 LEU A CA 1
ATOM 1016 C C . LEU A 1 136 ? 0.650 8.149 -13.419 1.00 95.31 136 LEU A C 1
ATOM 1018 O O . LEU A 1 136 ? 0.483 9.126 -14.144 1.00 95.31 136 LEU A O 1
ATOM 1022 N N . CYS A 1 137 ? 0.466 6.896 -13.833 1.00 96.12 137 CYS A N 1
ATOM 1023 C CA . CYS A 1 137 ? 0.197 6.532 -15.216 1.00 96.12 137 CYS A CA 1
ATOM 1024 C C . CYS A 1 137 ? -1.254 6.800 -15.641 1.00 96.12 137 CYS A C 1
ATOM 1026 O O . CYS A 1 137 ? -1.510 6.972 -16.836 1.00 96.12 137 CYS A O 1
ATOM 1028 N N . ASP A 1 138 ? -2.191 6.875 -14.693 1.00 90.62 138 ASP A N 1
ATOM 1029 C CA . ASP A 1 138 ? -3.630 6.997 -14.972 1.00 90.62 138 ASP A CA 1
ATOM 1030 C C . ASP A 1 138 ? -3.975 8.198 -15.867 1.00 90.62 138 ASP A C 1
ATOM 1032 O O . ASP A 1 138 ? -4.888 8.110 -16.684 1.00 90.62 138 ASP A O 1
ATOM 1036 N N . ASP A 1 139 ? -3.168 9.262 -15.824 1.00 90.31 139 ASP A N 1
ATOM 1037 C CA . ASP A 1 139 ? -3.345 10.456 -16.661 1.00 90.31 139 ASP A CA 1
ATOM 1038 C C . ASP A 1 139 ? -2.499 10.452 -17.951 1.00 90.31 139 ASP A C 1
ATOM 1040 O O . ASP A 1 139 ? -2.556 11.392 -18.747 1.00 90.31 139 ASP A O 1
ATOM 1044 N N . TRP A 1 140 ? -1.651 9.445 -18.170 1.00 95.75 140 TRP A N 1
ATOM 1045 C CA . TRP A 1 140 ? -0.768 9.390 -19.340 1.00 95.75 140 TRP A CA 1
ATOM 1046 C C . TRP A 1 140 ? -1.550 9.128 -20.623 1.00 95.75 140 TRP A C 1
ATOM 1048 O O . TRP A 1 140 ? -2.499 8.346 -20.639 1.00 95.75 140 TRP A O 1
ATOM 1058 N N . SER A 1 141 ? -1.081 9.712 -21.725 1.00 95.75 141 SER A N 1
ATOM 1059 C CA . SER A 1 141 ? -1.623 9.417 -23.048 1.00 95.75 141 SER A CA 1
ATOM 1060 C C . SER A 1 141 ? -1.404 7.947 -23.423 1.00 95.75 141 SER A C 1
ATOM 1062 O O . SER A 1 141 ? -0.397 7.323 -23.066 1.00 95.75 141 SER A O 1
ATOM 1064 N N . THR A 1 142 ? -2.324 7.399 -24.215 1.00 93.94 142 THR A N 1
ATOM 1065 C CA . THR A 1 142 ? -2.208 6.060 -24.804 1.00 93.94 142 THR A CA 1
ATOM 1066 C C . THR A 1 142 ? -0.887 5.859 -25.549 1.00 93.94 142 THR A C 1
ATOM 1068 O O . THR A 1 142 ? -0.272 4.799 -25.445 1.00 93.94 142 THR A O 1
ATOM 1071 N N . GLU A 1 143 ? -0.410 6.881 -26.264 1.00 95.31 143 GLU A N 1
ATOM 1072 C CA . GLU A 1 143 ? 0.857 6.836 -26.997 1.00 95.31 143 GLU A CA 1
ATOM 1073 C C . GLU A 1 143 ? 2.060 6.691 -26.054 1.00 95.31 143 GLU A C 1
ATOM 1075 O O . GLU A 1 143 ? 2.928 5.842 -26.277 1.00 95.31 143 GLU A O 1
ATOM 1080 N N . ALA A 1 144 ? 2.092 7.460 -24.959 1.00 96.81 144 ALA A N 1
ATOM 1081 C CA . ALA A 1 144 ? 3.150 7.353 -23.961 1.00 96.81 144 ALA A CA 1
ATOM 1082 C C . ALA A 1 144 ? 3.159 5.966 -23.304 1.00 96.81 144 ALA A C 1
ATOM 1084 O O . ALA A 1 144 ? 4.211 5.325 -23.233 1.00 96.81 144 ALA A O 1
ATOM 1085 N N . ARG A 1 145 ? 1.985 5.469 -22.888 1.00 95.44 145 ARG A N 1
ATOM 1086 C CA . ARG A 1 145 ? 1.827 4.119 -22.321 1.00 95.44 145 ARG A CA 1
ATOM 1087 C C . ARG A 1 145 ? 2.273 3.037 -23.299 1.00 95.44 145 ARG A C 1
ATOM 1089 O O . ARG A 1 145 ? 2.993 2.120 -22.921 1.00 95.44 145 ARG A O 1
ATOM 1096 N N . ARG A 1 146 ? 1.911 3.158 -24.577 1.00 94.38 146 ARG A N 1
ATOM 1097 C CA . ARG A 1 146 ? 2.348 2.228 -25.624 1.00 94.38 146 ARG A CA 1
ATOM 1098 C C . ARG A 1 146 ? 3.863 2.227 -25.780 1.00 94.38 146 ARG A C 1
ATOM 1100 O O . ARG A 1 146 ? 4.448 1.153 -25.827 1.00 94.38 146 ARG A O 1
ATOM 1107 N N . CYS A 1 147 ? 4.493 3.402 -25.814 1.00 96.25 147 CYS A N 1
ATOM 1108 C CA . CYS A 1 147 ? 5.946 3.514 -25.932 1.00 96.25 147 CYS A CA 1
ATOM 1109 C C . CYS A 1 147 ? 6.669 2.808 -24.778 1.00 96.25 147 CYS A C 1
ATOM 1111 O O . CYS A 1 147 ? 7.594 2.026 -25.006 1.00 96.25 147 CYS A O 1
ATOM 1113 N N . PHE A 1 148 ? 6.248 3.066 -23.536 1.00 95.25 148 PHE A N 1
ATOM 1114 C CA . PHE A 1 148 ? 6.842 2.429 -22.362 1.00 95.25 148 PHE A CA 1
ATOM 1115 C C . PHE A 1 148 ? 6.548 0.922 -22.328 1.00 95.25 148 PHE A C 1
ATOM 1117 O O . PHE A 1 148 ? 7.476 0.126 -22.163 1.00 95.25 148 PHE A O 1
ATOM 1124 N N . GLY A 1 149 ? 5.293 0.521 -22.549 1.00 89.56 149 GLY A N 1
ATOM 1125 C CA . GLY A 1 149 ? 4.857 -0.878 -22.571 1.00 89.56 149 GLY A CA 1
ATOM 1126 C C . GLY A 1 149 ? 5.542 -1.723 -23.648 1.00 89.56 149 GLY A C 1
ATOM 1127 O O . GLY A 1 149 ? 5.883 -2.877 -23.400 1.00 89.56 149 GLY A O 1
ATOM 1128 N N . SER A 1 150 ? 5.849 -1.143 -24.814 1.00 90.00 150 SER A N 1
ATOM 1129 C CA . SER A 1 150 ? 6.576 -1.827 -25.892 1.00 90.00 150 SER A CA 1
ATOM 1130 C C . SER A 1 150 ? 8.094 -1.895 -25.677 1.00 90.00 150 SER A C 1
ATOM 1132 O O . SER A 1 150 ? 8.819 -2.319 -26.577 1.00 90.00 150 SER A O 1
ATOM 1134 N N . GLY A 1 151 ? 8.605 -1.433 -24.531 1.00 87.31 151 GLY A N 1
ATOM 1135 C CA . GLY A 1 151 ? 10.039 -1.422 -24.235 1.00 87.31 151 GLY A CA 1
ATOM 1136 C C . GLY A 1 151 ? 10.823 -0.342 -24.984 1.00 87.31 151 GLY A C 1
ATOM 1137 O O . GLY A 1 151 ? 12.031 -0.486 -25.183 1.00 87.31 151 GLY A O 1
ATOM 1138 N N . GLY A 1 152 ? 10.160 0.739 -25.409 1.00 89.88 152 GLY A N 1
ATOM 1139 C CA . GLY A 1 152 ? 10.839 1.899 -25.976 1.00 89.88 152 GLY A CA 1
ATOM 1140 C C . GLY A 1 152 ? 11.848 2.508 -24.986 1.00 89.88 152 GLY A C 1
ATOM 1141 O O . GLY A 1 152 ? 11.700 2.356 -23.769 1.00 89.88 152 GLY A O 1
ATOM 1142 N N . PRO A 1 153 ? 12.894 3.215 -25.463 1.00 94.75 153 PRO A N 1
ATOM 1143 C CA . PRO A 1 153 ? 13.863 3.842 -24.571 1.00 94.75 153 PRO A CA 1
ATOM 1144 C C . PRO A 1 153 ? 13.162 4.825 -23.614 1.00 94.75 153 PRO A C 1
ATOM 1146 O O . PRO A 1 153 ? 12.524 5.765 -24.095 1.00 94.75 153 PRO A O 1
ATOM 1149 N N . PRO A 1 154 ? 13.305 4.699 -22.278 1.00 93.38 154 PRO A N 1
ATOM 1150 C CA . PRO A 1 154 ? 12.541 5.520 -21.332 1.00 93.38 154 PRO A CA 1
ATOM 1151 C C . PRO A 1 154 ? 12.720 7.028 -21.520 1.00 93.38 154 PRO A C 1
ATOM 1153 O O . PRO A 1 154 ? 11.789 7.798 -21.310 1.00 93.38 154 PRO A O 1
ATOM 1156 N N . ALA A 1 155 ? 13.912 7.465 -21.939 1.00 93.94 155 ALA A N 1
ATOM 1157 C CA . ALA A 1 155 ? 14.178 8.870 -22.239 1.00 93.94 155 ALA A CA 1
ATOM 1158 C C . ALA A 1 155 ? 13.338 9.384 -23.419 1.00 93.94 155 ALA A C 1
ATOM 1160 O O . ALA A 1 155 ? 12.874 10.518 -23.364 1.00 93.94 155 ALA A O 1
ATOM 1161 N N . THR A 1 156 ? 13.128 8.545 -24.437 1.00 96.88 156 THR A N 1
ATOM 1162 C CA . THR A 1 156 ? 12.280 8.831 -25.598 1.00 96.88 156 THR A CA 1
ATOM 1163 C C . THR A 1 156 ? 10.809 8.787 -25.208 1.00 96.88 156 THR A C 1
ATOM 1165 O O . THR A 1 156 ? 10.091 9.741 -25.461 1.00 96.88 156 THR A O 1
ATOM 1168 N N . CYS A 1 157 ? 10.353 7.746 -24.508 1.00 97.19 157 CYS A N 1
ATOM 1169 C CA . CYS A 1 157 ? 8.946 7.659 -24.105 1.00 97.19 157 CYS A CA 1
ATOM 1170 C C . CYS A 1 157 ? 8.530 8.792 -23.161 1.00 97.19 157 CYS A C 1
ATOM 1172 O O . CYS A 1 157 ? 7.419 9.303 -23.249 1.00 97.19 157 CYS A O 1
ATOM 1174 N N . ARG A 1 158 ? 9.446 9.276 -22.314 1.00 96.06 158 ARG A N 1
ATOM 1175 C CA . ARG A 1 158 ? 9.189 10.429 -21.445 1.00 96.06 158 ARG A CA 1
ATOM 1176 C C . ARG A 1 158 ? 8.917 11.724 -22.220 1.00 96.06 158 ARG A C 1
ATOM 1178 O O . ARG A 1 158 ? 8.283 12.606 -21.657 1.00 96.06 158 ARG A O 1
ATOM 1185 N N . THR A 1 159 ? 9.368 11.870 -23.471 1.00 97.12 159 THR A N 1
ATOM 1186 C CA . THR A 1 159 ? 9.040 13.067 -24.272 1.00 97.12 159 THR A CA 1
ATOM 1187 C C . THR A 1 159 ? 7.601 13.068 -24.784 1.00 97.12 159 THR A C 1
ATOM 1189 O O . THR A 1 159 ? 7.164 14.092 -25.290 1.00 97.12 159 THR A O 1
ATOM 1192 N N . LEU A 1 160 ? 6.889 11.941 -24.668 1.00 97.81 160 LEU A N 1
ATOM 1193 C CA . LEU A 1 160 ? 5.464 11.808 -24.994 1.00 97.81 160 LEU A CA 1
ATOM 1194 C C . LEU A 1 160 ? 4.552 12.141 -23.802 1.00 97.81 160 LEU A C 1
ATOM 1196 O O . LEU A 1 160 ? 3.334 12.166 -23.952 1.00 97.81 160 LEU A O 1
ATOM 1200 N N . LEU A 1 161 ? 5.131 12.351 -22.615 1.00 97.94 161 LEU A N 1
ATOM 1201 C CA . LEU A 1 161 ? 4.400 12.812 -21.440 1.00 97.94 161 LEU A CA 1
ATOM 1202 C C . LEU A 1 161 ? 4.256 14.331 -21.478 1.00 97.94 161 LEU A C 1
ATOM 1204 O O . LEU A 1 161 ? 5.182 15.040 -21.881 1.00 97.94 161 LEU A O 1
ATOM 1208 N N . GLU A 1 162 ? 3.141 14.828 -20.949 1.00 97.88 162 GLU A N 1
ATOM 1209 C CA 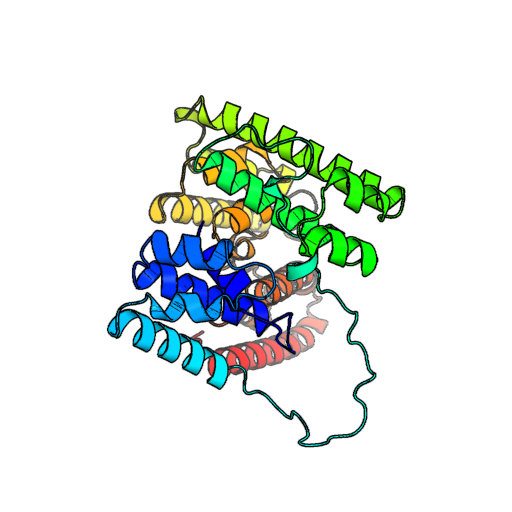. GLU A 1 162 ? 2.982 16.260 -20.716 1.00 97.88 162 GLU A CA 1
ATOM 1210 C C . GLU A 1 162 ? 4.084 16.778 -19.771 1.00 97.88 162 GLU A C 1
ATOM 1212 O O . GLU A 1 162 ? 4.554 16.035 -18.897 1.00 97.88 162 GLU A O 1
ATOM 1217 N N . PRO A 1 163 ? 4.507 18.052 -19.876 1.00 97.69 163 PRO A N 1
ATOM 1218 C CA . PRO A 1 163 ? 5.630 18.574 -19.096 1.00 97.69 163 PRO A CA 1
ATOM 1219 C C . PRO A 1 163 ? 5.511 18.352 -17.580 1.00 97.69 163 PRO A C 1
ATOM 1221 O O . PRO A 1 163 ? 6.502 18.013 -16.925 1.00 97.69 163 PRO A O 1
ATOM 1224 N N . ASP A 1 164 ? 4.309 18.505 -17.021 1.00 97.69 164 ASP A N 1
ATOM 1225 C CA . ASP A 1 164 ? 4.069 18.294 -15.592 1.00 97.69 164 ASP A CA 1
ATOM 1226 C C . ASP A 1 164 ? 4.075 16.804 -15.211 1.00 97.69 164 ASP A C 1
ATOM 1228 O O . ASP A 1 164 ? 4.598 16.455 -14.153 1.00 97.69 164 ASP A O 1
ATOM 1232 N N . GLN A 1 165 ? 3.614 15.909 -16.091 1.00 97.88 165 GLN A N 1
ATOM 1233 C CA . GLN A 1 165 ? 3.691 14.454 -15.895 1.00 97.88 165 GLN A CA 1
ATOM 1234 C C . GLN A 1 165 ? 5.143 13.962 -15.946 1.00 97.88 165 GLN A C 1
ATOM 1236 O O . GLN A 1 165 ? 5.585 13.204 -15.079 1.00 97.88 165 GLN A O 1
ATOM 1241 N N . ALA A 1 166 ? 5.919 14.439 -16.924 1.00 97.50 166 ALA A N 1
ATOM 1242 C CA . ALA A 1 166 ? 7.341 14.135 -17.044 1.00 97.50 166 ALA A CA 1
ATOM 1243 C C . ALA A 1 166 ? 8.128 14.605 -15.810 1.00 97.50 166 ALA A C 1
ATOM 1245 O O . ALA A 1 166 ? 9.012 13.886 -15.328 1.00 97.50 166 ALA A O 1
ATOM 1246 N N . ARG A 1 167 ? 7.794 15.793 -15.280 1.00 97.44 167 ARG A N 1
ATOM 1247 C CA . ARG A 1 167 ? 8.366 16.319 -14.034 1.00 97.44 167 ARG A CA 1
ATOM 1248 C C . ARG A 1 167 ? 7.961 15.464 -12.834 1.00 97.44 167 ARG A C 1
ATOM 1250 O O . ARG A 1 167 ? 8.846 15.033 -12.101 1.00 97.44 167 ARG A O 1
ATOM 1257 N N . ALA A 1 168 ? 6.673 15.156 -12.672 1.00 97.06 168 ALA A N 1
ATOM 1258 C CA . ALA A 1 168 ? 6.172 14.335 -11.570 1.00 97.06 168 ALA A CA 1
ATOM 1259 C C . ALA A 1 168 ? 6.831 12.946 -11.536 1.00 97.06 168 ALA A C 1
ATOM 1261 O O . ALA A 1 168 ? 7.273 12.497 -10.477 1.00 97.06 168 ALA A O 1
ATOM 1262 N N . LEU A 1 169 ? 6.983 12.297 -12.696 1.00 97.19 169 LEU A N 1
ATOM 1263 C CA . LEU A 1 169 ? 7.701 11.029 -12.816 1.00 97.19 169 LEU A CA 1
ATOM 1264 C C . LEU A 1 169 ? 9.170 11.170 -12.384 1.00 97.19 169 LEU A C 1
ATOM 1266 O O . LEU A 1 169 ? 9.657 10.374 -11.580 1.00 97.19 169 LEU A O 1
ATOM 1270 N N . ALA A 1 170 ? 9.882 12.184 -12.884 1.00 96.75 170 ALA A N 1
ATOM 1271 C CA . ALA A 1 170 ? 11.290 12.403 -12.550 1.00 96.75 170 ALA A CA 1
ATOM 1272 C C . ALA A 1 170 ? 11.506 12.704 -11.055 1.00 96.75 170 ALA A C 1
ATOM 1274 O O . ALA A 1 170 ? 12.410 12.134 -10.429 1.00 96.75 170 ALA A O 1
ATOM 1275 N N . ASP A 1 171 ? 10.660 13.553 -10.472 1.00 97.00 171 ASP A N 1
ATOM 1276 C CA . ASP A 1 171 ? 10.695 13.894 -9.051 1.00 97.00 171 ASP A CA 1
ATOM 1277 C C . ASP A 1 171 ? 10.436 12.649 -8.203 1.00 97.00 171 ASP A C 1
ATOM 1279 O O . ASP A 1 171 ? 11.209 12.346 -7.287 1.00 97.00 171 ASP A O 1
ATOM 1283 N N . LYS A 1 172 ? 9.424 11.852 -8.567 1.00 96.25 172 LYS A N 1
ATOM 1284 C CA . LYS A 1 172 ? 9.073 10.644 -7.823 1.00 96.25 172 LYS A CA 1
ATOM 1285 C C . LYS A 1 172 ? 10.181 9.594 -7.839 1.00 96.25 172 LYS A C 1
ATOM 1287 O O . LYS A 1 172 ? 10.496 9.013 -6.799 1.00 96.25 172 LYS A O 1
ATOM 1292 N N . LEU A 1 173 ? 10.816 9.365 -8.988 1.00 96.69 173 LEU A N 1
ATOM 1293 C CA . LEU A 1 173 ? 11.947 8.436 -9.092 1.00 96.69 173 LEU A CA 1
ATOM 1294 C C . LEU A 1 173 ? 13.161 8.925 -8.288 1.00 96.69 173 LEU A C 1
ATOM 1296 O O . LEU A 1 173 ? 13.835 8.126 -7.637 1.00 96.69 173 LEU A O 1
ATOM 1300 N N . THR A 1 174 ? 13.396 10.239 -8.256 1.00 96.50 174 THR A N 1
ATOM 1301 C CA . THR A 1 174 ? 14.449 10.855 -7.433 1.00 96.50 174 THR A CA 1
ATOM 1302 C C . THR A 1 174 ? 14.166 10.697 -5.933 1.00 96.50 174 THR A C 1
ATOM 1304 O O . THR A 1 174 ? 15.076 10.436 -5.140 1.00 96.50 174 THR A O 1
ATOM 1307 N N . GLU A 1 175 ? 12.911 10.837 -5.501 1.00 95.06 175 GLU A N 1
ATOM 1308 C CA . GLU A 1 175 ? 12.508 10.564 -4.116 1.00 95.06 175 GLU A CA 1
ATOM 1309 C C . GLU A 1 175 ? 12.743 9.103 -3.722 1.00 95.06 175 GLU A C 1
ATOM 1311 O O . GLU A 1 175 ? 13.264 8.836 -2.635 1.00 95.06 175 GLU A O 1
ATOM 1316 N N . LEU A 1 176 ? 12.405 8.162 -4.608 1.00 95.75 176 LEU A N 1
ATOM 1317 C CA . LEU A 1 176 ? 12.642 6.738 -4.383 1.00 95.75 176 LEU A CA 1
ATOM 1318 C C . LEU A 1 176 ? 14.136 6.410 -4.307 1.00 95.75 176 LEU A C 1
ATOM 1320 O O . LEU A 1 176 ? 14.544 5.652 -3.428 1.00 95.75 176 LEU A O 1
ATOM 1324 N N . GLU A 1 177 ? 14.976 7.027 -5.138 1.00 96.06 177 GLU A N 1
ATOM 1325 C CA . GLU A 1 177 ? 16.430 6.870 -5.038 1.00 96.06 177 GLU A CA 1
ATOM 1326 C C . GLU A 1 177 ? 16.961 7.371 -3.682 1.00 96.06 177 GLU A C 1
ATOM 1328 O O . GLU A 1 177 ? 17.766 6.692 -3.028 1.00 96.06 177 GLU A O 1
ATOM 1333 N N . LYS A 1 178 ? 16.479 8.532 -3.212 1.00 95.94 178 LYS A N 1
ATOM 1334 C CA . LYS A 1 178 ? 16.813 9.069 -1.881 1.00 95.94 178 LYS A CA 1
ATOM 1335 C C . LYS A 1 178 ? 16.357 8.127 -0.769 1.00 95.94 178 LYS A C 1
ATOM 1337 O O . LYS A 1 178 ? 17.108 7.912 0.186 1.00 95.94 178 LYS A O 1
ATOM 1342 N N . LEU A 1 179 ? 15.154 7.559 -0.877 1.00 95.69 179 LEU A N 1
ATOM 1343 C CA . LEU A 1 179 ? 14.660 6.554 0.061 1.00 95.69 179 LEU A CA 1
ATOM 1344 C C . LEU A 1 179 ? 15.586 5.337 0.073 1.00 95.69 179 LEU A C 1
ATOM 1346 O O . LEU A 1 179 ? 16.076 4.964 1.134 1.00 95.69 179 LEU A O 1
ATOM 1350 N N . MET A 1 180 ? 15.907 4.771 -1.087 1.00 96.81 180 MET A N 1
ATOM 1351 C CA . MET A 1 180 ? 16.747 3.578 -1.179 1.00 96.81 180 MET A CA 1
ATOM 1352 C C . MET A 1 180 ? 18.185 3.811 -0.688 1.00 96.81 180 MET A C 1
ATOM 1354 O O . MET A 1 180 ? 18.813 2.904 -0.141 1.00 96.81 180 MET A O 1
ATOM 1358 N N . THR A 1 181 ? 18.705 5.036 -0.783 1.00 97.00 181 THR A N 1
ATOM 1359 C CA . THR A 1 181 ? 19.969 5.422 -0.130 1.00 97.00 181 THR A CA 1
ATOM 1360 C C . THR A 1 181 ? 19.855 5.381 1.397 1.00 97.00 181 THR A C 1
ATOM 1362 O O . THR A 1 181 ? 20.745 4.861 2.073 1.00 97.00 181 THR A O 1
ATOM 1365 N N . LYS A 1 182 ? 18.738 5.854 1.966 1.00 97.12 182 LYS A N 1
ATOM 1366 C CA . LYS A 1 182 ? 18.465 5.726 3.408 1.00 97.12 182 LYS A CA 1
ATOM 1367 C C . LYS A 1 182 ? 18.278 4.264 3.827 1.00 97.12 182 LYS A C 1
ATOM 1369 O O . LYS A 1 182 ? 18.760 3.891 4.895 1.00 97.12 182 LYS A O 1
ATOM 1374 N N . VAL A 1 183 ? 17.639 3.434 2.994 1.00 96.81 183 VAL A N 1
ATOM 1375 C CA . VAL A 1 183 ? 17.497 1.984 3.232 1.00 96.81 183 VAL A CA 1
ATOM 1376 C C . VAL A 1 183 ? 18.867 1.321 3.327 1.00 96.81 183 VAL A C 1
ATOM 1378 O O . VAL A 1 183 ? 19.151 0.655 4.323 1.00 96.81 183 VAL A O 1
ATOM 1381 N N . ALA A 1 184 ? 19.753 1.565 2.359 1.00 96.94 184 ALA A N 1
ATOM 1382 C CA . ALA A 1 184 ? 21.115 1.035 2.380 1.00 96.94 184 ALA A CA 1
ATOM 1383 C C . ALA A 1 184 ? 21.888 1.482 3.638 1.00 96.94 184 ALA A C 1
ATOM 1385 O O . ALA A 1 184 ? 22.506 0.663 4.323 1.00 96.94 184 ALA A O 1
ATOM 1386 N N . ALA A 1 185 ? 21.787 2.763 4.010 1.00 96.88 185 ALA A N 1
ATOM 1387 C CA . ALA A 1 185 ? 22.417 3.293 5.220 1.00 96.88 185 ALA A CA 1
ATOM 1388 C C . ALA A 1 185 ? 21.865 2.666 6.516 1.00 96.88 185 ALA A C 1
ATOM 1390 O O . ALA A 1 185 ? 22.617 2.455 7.472 1.00 96.88 185 ALA A O 1
ATOM 1391 N N . ALA A 1 186 ? 20.567 2.352 6.562 1.00 96.44 186 ALA A N 1
ATOM 1392 C CA . ALA A 1 186 ? 19.952 1.645 7.681 1.00 96.44 186 ALA A CA 1
ATOM 1393 C C . ALA A 1 186 ? 20.429 0.184 7.754 1.00 96.44 186 ALA A C 1
ATOM 1395 O O . ALA A 1 186 ? 20.805 -0.282 8.831 1.00 96.44 186 ALA A O 1
ATOM 1396 N N . LYS A 1 187 ? 20.505 -0.518 6.614 1.00 96.50 187 LYS A N 1
ATOM 1397 C CA . LYS A 1 187 ? 21.014 -1.900 6.529 1.00 96.50 187 LYS A CA 1
ATOM 1398 C C . LYS A 1 187 ? 22.475 -2.033 6.947 1.00 96.50 187 LYS A C 1
ATOM 1400 O O . LYS A 1 187 ? 22.825 -3.022 7.583 1.00 96.50 187 LYS A O 1
ATOM 1405 N N . ALA A 1 188 ? 23.303 -1.022 6.677 1.00 96.75 188 ALA A N 1
ATOM 1406 C CA . ALA A 1 188 ? 24.690 -0.971 7.147 1.00 96.75 188 ALA A CA 1
ATOM 1407 C C . ALA A 1 188 ? 24.814 -0.962 8.687 1.00 96.75 188 ALA A C 1
ATOM 1409 O O . ALA A 1 188 ? 25.904 -1.127 9.232 1.00 96.75 188 ALA A O 1
ATOM 1410 N N . LYS A 1 189 ? 23.700 -0.777 9.408 1.00 96.00 189 LYS A N 1
ATOM 1411 C CA . LYS A 1 189 ? 23.614 -0.806 10.871 1.00 96.00 189 LYS A CA 1
ATOM 1412 C C . LYS A 1 189 ? 22.583 -1.859 11.304 1.00 96.00 189 LYS A C 1
ATOM 1414 O O . LYS A 1 189 ? 21.542 -1.494 11.851 1.00 96.00 189 LYS A O 1
ATOM 1419 N N . PRO A 1 190 ? 22.849 -3.168 11.128 1.00 91.38 190 PRO A N 1
ATOM 1420 C CA . PRO A 1 190 ? 21.857 -4.224 11.360 1.00 91.38 190 PRO A CA 1
ATOM 1421 C C . PRO A 1 190 ? 21.307 -4.239 12.799 1.00 91.38 190 PRO A C 1
ATOM 1423 O O . PRO A 1 190 ? 20.120 -4.481 13.016 1.00 91.38 190 PRO A O 1
ATOM 1426 N N . GLY A 1 191 ? 22.129 -3.866 13.788 1.00 92.94 191 GLY A N 1
ATOM 1427 C CA . GLY A 1 191 ? 21.703 -3.698 15.184 1.00 92.94 191 GLY A CA 1
ATOM 1428 C C . GLY A 1 191 ? 20.725 -2.537 15.430 1.00 92.94 191 GLY A C 1
ATOM 1429 O O . GLY A 1 191 ? 20.248 -2.374 16.546 1.00 92.94 191 GLY A O 1
ATOM 1430 N N . ARG A 1 192 ? 20.421 -1.720 14.413 1.00 94.00 192 ARG A N 1
ATOM 1431 C CA . ARG A 1 192 ? 19.486 -0.583 14.464 1.00 94.00 192 ARG A CA 1
ATOM 1432 C C . ARG A 1 192 ? 18.216 -0.807 13.637 1.00 94.00 192 ARG A C 1
ATOM 1434 O O . ARG A 1 192 ? 17.396 0.096 13.577 1.00 94.00 192 ARG A O 1
ATOM 1441 N N . ILE A 1 193 ? 18.022 -1.978 13.025 1.00 96.62 193 ILE A N 1
ATOM 1442 C CA . ILE A 1 193 ? 16.819 -2.287 12.225 1.00 96.62 193 ILE A CA 1
ATOM 1443 C C . ILE A 1 193 ? 15.952 -3.388 12.850 1.00 96.62 193 ILE A C 1
ATOM 1445 O O . ILE A 1 193 ? 15.336 -4.193 12.157 1.00 96.62 193 ILE A O 1
ATOM 1449 N N . HIS A 1 194 ? 15.917 -3.473 14.179 1.00 96.62 194 HIS A N 1
ATOM 1450 C CA . HIS A 1 194 ? 15.083 -4.435 14.908 1.00 96.62 194 HIS A CA 1
ATOM 1451 C C . HIS A 1 194 ? 13.592 -4.044 14.891 1.00 96.62 194 HIS A C 1
ATOM 1453 O O . HIS A 1 194 ? 13.248 -2.878 14.697 1.00 96.62 194 HIS A O 1
ATOM 1459 N N . CYS A 1 195 ? 12.694 -5.005 15.140 1.00 97.38 195 CYS A N 1
ATOM 1460 C CA . CYS A 1 195 ? 11.242 -4.793 15.054 1.00 97.38 195 CYS A CA 1
ATOM 1461 C C . CYS A 1 195 ? 10.725 -3.632 15.916 1.00 97.38 195 CYS A C 1
ATOM 1463 O O . CYS A 1 195 ? 9.824 -2.914 15.497 1.00 97.38 195 CYS A O 1
ATOM 1465 N N . THR A 1 196 ? 11.321 -3.369 17.083 1.00 96.38 196 THR A N 1
ATOM 1466 C CA . THR A 1 196 ? 10.910 -2.209 17.891 1.00 96.38 196 THR A CA 1
ATOM 1467 C C . THR A 1 196 ? 11.295 -0.860 17.261 1.00 96.38 196 THR A C 1
ATOM 1469 O O . THR A 1 196 ? 10.561 0.100 17.468 1.00 96.38 196 THR A O 1
ATOM 1472 N N . GLN A 1 197 ? 12.354 -0.768 16.434 1.00 96.50 197 GLN A N 1
ATOM 1473 C CA . GLN A 1 197 ? 12.613 0.445 15.633 1.00 96.50 197 GLN A CA 1
ATOM 1474 C C . GLN A 1 197 ? 11.608 0.591 14.493 1.00 96.50 197 GLN A C 1
ATOM 1476 O O . GLN A 1 197 ? 11.149 1.697 14.238 1.00 96.50 197 GLN A O 1
ATOM 1481 N N . VAL A 1 198 ? 11.240 -0.511 13.833 1.00 95.81 198 VAL A N 1
ATOM 1482 C CA . VAL A 1 198 ? 10.210 -0.509 12.779 1.00 95.81 198 VAL A CA 1
ATOM 1483 C C . VAL A 1 198 ? 8.904 0.058 13.328 1.00 95.81 198 VAL A C 1
ATOM 1485 O O . VAL A 1 198 ? 8.334 0.987 12.764 1.00 95.81 198 VAL A O 1
ATOM 1488 N N . VAL A 1 199 ? 8.483 -0.439 14.492 1.00 95.69 199 VAL A N 1
ATOM 1489 C CA . VAL A 1 199 ? 7.283 0.038 15.181 1.00 95.69 199 VAL A CA 1
ATOM 1490 C C . VAL A 1 199 ? 7.411 1.492 15.630 1.00 95.69 199 VAL A C 1
ATOM 1492 O O . VAL A 1 199 ? 6.444 2.241 15.520 1.00 95.69 199 VAL A O 1
ATOM 1495 N N . ALA A 1 200 ? 8.577 1.917 16.119 1.00 94.50 200 ALA A N 1
ATOM 1496 C CA . ALA A 1 200 ? 8.801 3.313 16.489 1.00 94.50 200 ALA A CA 1
ATOM 1497 C C . ALA A 1 200 ? 8.756 4.258 15.275 1.00 94.50 200 ALA A C 1
ATOM 1499 O O . ALA A 1 200 ? 8.245 5.369 15.397 1.00 94.50 200 ALA A O 1
ATOM 1500 N N . ALA A 1 201 ? 9.249 3.818 14.114 1.00 94.19 201 ALA A N 1
ATOM 1501 C CA . ALA A 1 201 ? 9.202 4.581 12.871 1.00 94.19 201 ALA A CA 1
ATOM 1502 C C . ALA A 1 201 ? 7.770 4.694 12.321 1.00 94.19 201 ALA A C 1
ATOM 1504 O O . ALA A 1 201 ? 7.325 5.800 12.017 1.00 94.19 201 ALA A O 1
ATOM 1505 N N . HIS A 1 202 ? 7.036 3.576 12.265 1.00 93.94 202 HIS A N 1
ATOM 1506 C CA . HIS A 1 202 ? 5.683 3.515 11.696 1.00 93.94 202 HIS A CA 1
ATOM 1507 C C . HIS A 1 202 ? 4.602 4.077 12.629 1.00 93.94 202 HIS A C 1
ATOM 1509 O O . HIS A 1 202 ? 3.759 4.872 12.225 1.00 93.94 202 HIS A O 1
ATOM 1515 N N . TYR A 1 203 ? 4.630 3.695 13.908 1.00 93.19 203 TYR A N 1
ATOM 1516 C CA . TYR A 1 203 ? 3.656 4.103 14.928 1.00 93.19 203 TYR A CA 1
ATOM 1517 C C . TYR A 1 203 ? 4.212 5.146 15.906 1.00 93.19 203 TYR A C 1
ATOM 1519 O O . TYR A 1 203 ? 3.721 5.254 17.037 1.00 93.19 203 TYR A O 1
ATOM 1527 N N . GLY A 1 204 ? 5.236 5.905 15.511 1.00 91.75 204 GLY A N 1
ATOM 1528 C CA . GLY A 1 204 ? 5.747 7.043 16.278 1.00 91.75 204 GLY A CA 1
ATOM 1529 C C . GLY A 1 204 ? 4.697 8.145 16.440 1.00 91.75 204 GLY A C 1
ATOM 1530 O O . GLY A 1 204 ? 3.747 8.225 15.668 1.00 91.75 204 GLY A O 1
ATOM 1531 N N . ASP A 1 205 ? 4.850 9.010 17.442 1.00 89.12 205 ASP A N 1
ATOM 1532 C CA . ASP A 1 205 ? 3.798 9.969 17.824 1.00 89.12 205 ASP A CA 1
ATOM 1533 C C . ASP A 1 205 ? 3.398 10.914 16.677 1.00 89.12 205 ASP A C 1
ATOM 1535 O O . ASP A 1 205 ? 2.215 11.201 16.499 1.00 89.12 205 ASP A O 1
ATOM 1539 N N . LYS A 1 206 ? 4.358 11.313 15.828 1.00 88.81 206 LYS A N 1
ATOM 1540 C CA . LYS A 1 206 ? 4.093 12.107 14.614 1.00 88.81 206 LYS A CA 1
ATOM 1541 C C . LYS A 1 206 ? 3.180 11.389 13.618 1.00 88.81 206 LYS A C 1
ATOM 1543 O O . LYS A 1 206 ? 2.345 12.032 12.998 1.00 88.81 206 LYS A O 1
ATOM 1548 N N . ALA A 1 207 ? 3.301 10.068 13.482 1.00 88.25 207 ALA A N 1
ATOM 1549 C CA . ALA A 1 207 ? 2.465 9.289 12.569 1.00 88.25 207 ALA A CA 1
ATOM 1550 C C . ALA A 1 207 ? 0.993 9.239 13.012 1.00 88.25 207 ALA A C 1
ATOM 1552 O O . ALA A 1 207 ? 0.123 8.924 12.204 1.00 88.25 207 ALA A O 1
ATOM 1553 N N . TRP A 1 208 ? 0.717 9.550 14.283 1.00 87.31 208 TRP A N 1
ATOM 1554 C CA . TRP A 1 208 ? -0.622 9.645 14.868 1.00 87.31 208 TRP A CA 1
ATOM 1555 C C . TRP A 1 208 ? -1.166 11.077 14.926 1.00 87.31 208 TRP A C 1
ATOM 1557 O O . TRP A 1 208 ? -2.257 11.287 15.455 1.00 87.31 208 TRP A O 1
ATOM 1567 N N . GLN A 1 209 ? -0.426 12.076 14.441 1.00 86.94 209 GLN A N 1
ATOM 1568 C CA . GLN A 1 209 ? -0.901 13.458 14.419 1.00 86.94 209 GLN A CA 1
ATOM 1569 C C . GLN A 1 209 ? -2.112 13.585 13.484 1.00 86.94 209 GLN A C 1
ATOM 1571 O O . GLN A 1 209 ? -2.094 13.035 12.386 1.00 86.94 209 GLN A O 1
ATOM 1576 N N . GLY A 1 210 ? -3.183 14.253 13.930 1.00 84.56 210 GLY A N 1
ATOM 1577 C CA . GLY A 1 210 ? -4.451 14.319 13.191 1.00 84.56 210 GLY A CA 1
ATOM 1578 C C . GLY A 1 210 ? -5.293 13.042 13.291 1.00 84.56 210 GLY A C 1
ATOM 1579 O O . GLY A 1 210 ? -6.489 13.052 13.010 1.00 84.56 210 GLY A O 1
ATOM 1580 N N . LYS A 1 211 ? -4.690 11.925 13.716 1.00 82.56 211 LYS A N 1
ATOM 1581 C CA . LYS A 1 211 ? -5.357 10.632 13.847 1.00 82.56 211 LYS A CA 1
ATOM 1582 C C . LYS A 1 211 ? -5.878 10.485 15.271 1.00 82.56 211 LYS A C 1
ATOM 1584 O O . LYS A 1 211 ? -5.155 10.700 16.248 1.00 82.56 211 LYS A O 1
ATOM 1589 N N . LEU A 1 212 ? -7.129 10.047 15.394 1.00 82.19 212 LEU A N 1
ATOM 1590 C CA . LEU A 1 212 ? -7.790 9.812 16.681 1.00 82.19 212 LEU A CA 1
ATOM 1591 C C . LEU A 1 212 ? -7.967 11.071 17.552 1.00 82.19 212 LEU A C 1
ATOM 1593 O O . LEU A 1 212 ? -8.135 10.941 18.763 1.00 82.19 212 LEU A O 1
ATOM 1597 N N . ASP A 1 213 ? -7.916 12.278 16.982 1.00 84.25 213 ASP A N 1
ATOM 1598 C CA . ASP A 1 213 ? -7.991 13.528 17.762 1.00 84.25 213 ASP A CA 1
ATOM 1599 C C . ASP A 1 213 ? -9.342 13.724 18.459 1.00 84.25 213 ASP A C 1
ATOM 1601 O O . ASP A 1 213 ? -9.427 14.377 19.495 1.00 84.25 213 ASP A O 1
ATOM 1605 N N . ALA A 1 214 ? -10.385 13.078 17.945 1.00 78.38 214 ALA A N 1
ATOM 1606 C CA . ALA A 1 214 ? -11.702 13.060 18.561 1.00 78.38 214 ALA A CA 1
ATOM 1607 C C . ALA A 1 214 ? -11.877 11.966 19.640 1.00 78.38 214 ALA A C 1
ATOM 1609 O O . ALA A 1 214 ? -12.941 11.872 20.251 1.00 78.38 214 ALA A O 1
ATOM 1610 N N . LEU A 1 215 ? -10.854 11.144 19.913 1.00 82.25 215 LEU A N 1
ATOM 1611 C CA . LEU A 1 215 ? -10.881 10.163 21.003 1.00 82.25 215 LEU A CA 1
ATOM 1612 C C . LEU A 1 215 ? -10.301 10.735 22.299 1.00 82.25 215 LEU A C 1
ATOM 1614 O O . LEU A 1 215 ? -9.398 11.572 22.304 1.00 82.25 215 LEU A O 1
ATOM 1618 N N . LYS A 1 216 ? -10.758 10.205 23.440 1.00 86.44 216 LYS A N 1
ATOM 1619 C CA . LYS A 1 216 ? -10.197 10.574 24.747 1.00 86.44 216 LYS A CA 1
ATOM 1620 C C . LYS A 1 216 ? -8.723 10.140 24.847 1.00 86.44 216 LYS A C 1
ATOM 1622 O O . LYS A 1 216 ? -8.375 9.064 24.350 1.00 86.44 216 LYS A O 1
ATOM 1627 N N . PRO A 1 217 ? -7.860 10.871 25.586 1.00 89.56 217 PRO A N 1
ATOM 1628 C CA . PRO A 1 217 ? -6.432 10.550 25.688 1.00 89.56 217 PRO A CA 1
ATOM 1629 C C . PRO A 1 217 ? -6.122 9.111 26.128 1.00 89.56 217 PRO A C 1
ATOM 1631 O O . PRO A 1 217 ? -5.187 8.499 25.615 1.00 89.56 217 PRO A O 1
ATOM 1634 N N . ALA A 1 218 ? -6.912 8.547 27.049 1.00 89.44 218 ALA A N 1
ATOM 1635 C CA . ALA A 1 218 ? -6.744 7.165 27.502 1.00 89.44 218 ALA A CA 1
ATOM 1636 C C . ALA A 1 218 ? -7.013 6.144 26.381 1.00 89.44 218 ALA A C 1
ATOM 1638 O O . ALA A 1 218 ? -6.217 5.227 26.187 1.00 89.44 218 ALA A O 1
ATOM 1639 N N . GLN A 1 219 ? -8.077 6.347 25.595 1.00 86.94 219 GLN A N 1
ATOM 1640 C CA . GLN A 1 219 ? -8.409 5.497 24.446 1.00 86.94 219 GLN A CA 1
ATOM 1641 C C . GLN A 1 219 ? -7.348 5.621 23.348 1.00 86.94 219 GLN A C 1
ATOM 1643 O O . GLN A 1 219 ? -6.870 4.608 22.844 1.00 86.94 219 GLN A O 1
ATOM 1648 N N . LYS A 1 220 ? -6.893 6.847 23.039 1.00 89.56 220 LYS A N 1
ATOM 1649 C CA . LYS A 1 220 ? -5.789 7.075 22.091 1.00 89.56 220 LYS A CA 1
ATOM 1650 C C . LYS A 1 220 ? -4.532 6.303 22.511 1.00 89.56 220 LYS A C 1
ATOM 1652 O O . LYS A 1 220 ? -3.980 5.552 21.712 1.00 89.56 220 LYS A O 1
ATOM 1657 N N . ARG A 1 221 ? -4.113 6.405 23.781 1.00 92.75 221 ARG A N 1
ATOM 1658 C CA . ARG A 1 221 ? -2.955 5.657 24.318 1.00 92.75 221 ARG A CA 1
ATOM 1659 C C . ARG A 1 221 ? -3.133 4.141 24.230 1.00 92.75 221 ARG A C 1
ATOM 1661 O O . ARG A 1 221 ? -2.165 3.442 23.926 1.00 92.75 221 ARG A O 1
ATOM 1668 N N . GLN A 1 222 ? -4.342 3.638 24.477 1.00 92.50 222 GLN A N 1
ATOM 1669 C CA . GLN A 1 222 ? -4.651 2.214 24.364 1.00 92.50 222 GLN A CA 1
ATOM 1670 C C . GLN A 1 222 ? -4.500 1.723 22.919 1.00 92.50 222 GLN A C 1
ATOM 1672 O O . GLN A 1 222 ? -3.769 0.762 22.687 1.00 92.50 222 GLN A O 1
ATOM 1677 N N . LEU A 1 223 ? -5.112 2.409 21.950 1.00 91.06 223 LEU A N 1
ATOM 1678 C CA . LEU A 1 223 ? -5.060 2.036 20.530 1.00 91.06 223 LEU A CA 1
ATOM 1679 C C . LEU A 1 223 ? -3.636 2.099 19.966 1.00 91.06 223 LEU A C 1
ATOM 1681 O O . LEU A 1 223 ? -3.210 1.190 19.250 1.00 91.06 223 LEU A O 1
ATOM 1685 N N . VAL A 1 224 ? -2.870 3.129 20.341 1.00 93.56 224 VAL A N 1
ATOM 1686 C CA . VAL A 1 224 ? -1.448 3.251 19.986 1.00 93.56 224 VAL A CA 1
ATOM 1687 C C . VAL A 1 224 ? -0.656 2.072 20.555 1.00 93.56 224 VAL A C 1
ATOM 1689 O O . VAL A 1 224 ? 0.084 1.416 19.823 1.00 93.56 224 VAL A O 1
ATOM 1692 N N . THR A 1 225 ? -0.831 1.763 21.844 1.00 95.69 225 THR A N 1
ATOM 1693 C CA . THR A 1 225 ? -0.136 0.648 22.512 1.00 95.69 225 THR A CA 1
ATOM 1694 C C . THR A 1 225 ? -0.471 -0.695 21.865 1.00 95.69 225 THR A C 1
ATOM 1696 O O . THR A 1 225 ? 0.434 -1.468 21.556 1.00 95.69 225 THR A O 1
ATOM 1699 N N . GLN A 1 226 ? -1.752 -0.962 21.606 1.00 95.06 226 GLN A N 1
ATOM 1700 C CA . GLN A 1 226 ? -2.196 -2.201 20.969 1.00 95.06 226 GLN A CA 1
ATOM 1701 C C . GLN A 1 226 ? -1.654 -2.323 19.535 1.00 95.06 226 GLN A C 1
ATOM 1703 O O . GLN A 1 226 ? -1.175 -3.393 19.160 1.00 95.06 226 GLN A O 1
ATOM 1708 N N . SER A 1 227 ? -1.636 -1.228 18.762 1.00 94.62 227 SER A N 1
ATOM 1709 C CA . SER A 1 227 ? -1.108 -1.217 17.384 1.00 94.62 227 SER A CA 1
ATOM 1710 C C . SER A 1 227 ? 0.390 -1.508 17.364 1.00 94.62 227 SER A C 1
ATOM 1712 O O . SER A 1 227 ? 0.857 -2.372 16.617 1.00 94.62 227 SER A O 1
ATOM 1714 N N . ARG A 1 228 ? 1.140 -0.863 18.268 1.00 96.12 228 ARG A N 1
ATOM 1715 C CA . ARG A 1 228 ? 2.575 -1.109 18.457 1.00 96.12 228 ARG A CA 1
ATOM 1716 C C . ARG A 1 228 ? 2.853 -2.562 18.854 1.00 96.12 228 ARG A C 1
ATOM 1718 O O . ARG A 1 228 ? 3.752 -3.188 18.289 1.00 96.12 228 ARG A O 1
ATOM 1725 N N . ALA A 1 229 ? 2.078 -3.120 19.785 1.00 97.00 229 ALA A N 1
ATOM 1726 C CA . ALA A 1 229 ? 2.237 -4.503 20.232 1.00 97.00 229 ALA A CA 1
ATOM 1727 C C . ALA A 1 229 ? 1.943 -5.508 19.108 1.00 97.00 229 ALA A C 1
ATOM 1729 O O . ALA A 1 229 ? 2.718 -6.443 18.898 1.00 97.00 229 ALA A O 1
ATOM 1730 N N . ARG A 1 230 ? 0.870 -5.285 18.337 1.00 95.25 230 ARG A N 1
ATOM 1731 C CA . ARG A 1 230 ? 0.495 -6.143 17.206 1.00 95.25 230 ARG A CA 1
ATOM 1732 C C . ARG A 1 230 ? 1.577 -6.172 16.127 1.00 95.25 230 ARG A C 1
ATOM 1734 O O . ARG A 1 230 ? 2.001 -7.258 15.739 1.00 95.25 230 ARG A O 1
ATOM 1741 N N . MET A 1 231 ? 2.061 -5.010 15.684 1.00 95.56 231 MET A N 1
ATOM 1742 C CA . MET A 1 231 ? 3.125 -4.950 14.674 1.00 95.56 231 MET A CA 1
ATOM 1743 C C . MET A 1 231 ? 4.443 -5.529 15.195 1.00 95.56 231 MET A C 1
ATOM 1745 O O . MET A 1 231 ? 5.118 -6.246 14.463 1.00 95.56 231 MET A O 1
ATOM 1749 N N . THR A 1 232 ? 4.787 -5.305 16.470 1.00 97.19 232 THR A N 1
ATOM 1750 C CA . THR A 1 232 ? 5.970 -5.940 17.083 1.00 97.19 232 THR A CA 1
ATOM 1751 C C . THR A 1 232 ? 5.876 -7.464 17.002 1.00 97.19 232 THR A C 1
ATOM 1753 O O . THR A 1 232 ? 6.841 -8.121 16.599 1.00 97.19 232 THR A O 1
ATOM 1756 N N . LYS A 1 233 ? 4.709 -8.023 17.356 1.00 96.69 233 LYS A N 1
ATOM 1757 C CA . LYS A 1 233 ? 4.452 -9.464 17.304 1.00 96.69 233 LYS A CA 1
ATOM 1758 C C . LYS A 1 233 ? 4.581 -10.000 15.879 1.00 96.69 233 LYS A C 1
ATOM 1760 O O . LYS A 1 233 ? 5.325 -10.953 15.690 1.00 96.69 233 LYS A O 1
ATOM 1765 N N . ALA A 1 234 ? 3.919 -9.380 14.901 1.00 94.75 234 ALA A N 1
ATOM 1766 C CA . ALA A 1 234 ? 3.967 -9.819 13.504 1.00 94.75 234 ALA A CA 1
ATOM 1767 C C . ALA A 1 234 ? 5.376 -9.719 12.910 1.00 94.75 234 ALA A C 1
ATOM 1769 O O . ALA A 1 234 ? 5.897 -10.707 12.415 1.00 94.75 234 ALA A O 1
ATOM 1770 N N . CYS A 1 235 ? 6.059 -8.582 13.077 1.00 96.69 235 CYS A N 1
ATOM 1771 C CA . CYS A 1 235 ? 7.434 -8.416 12.598 1.00 96.69 235 CYS A CA 1
ATOM 1772 C C . CYS A 1 235 ? 8.383 -9.504 13.128 1.00 96.69 235 CYS A C 1
ATOM 1774 O O . CYS A 1 235 ? 9.255 -9.981 12.399 1.00 96.69 235 CYS A O 1
ATOM 1776 N N . THR A 1 236 ? 8.203 -9.910 14.390 1.00 96.69 236 THR A N 1
ATOM 1777 C CA . THR A 1 236 ? 9.025 -10.949 15.024 1.00 96.69 236 THR A CA 1
ATOM 1778 C C . THR A 1 236 ? 8.623 -12.353 14.571 1.00 96.69 236 THR A C 1
ATOM 1780 O O . THR A 1 236 ? 9.491 -13.148 14.220 1.00 96.69 236 THR A O 1
ATOM 1783 N N . ALA A 1 237 ? 7.323 -12.660 14.580 1.00 95.12 237 ALA A N 1
ATOM 1784 C CA . ALA A 1 237 ? 6.794 -13.979 14.234 1.00 95.12 237 ALA A CA 1
ATOM 1785 C C . ALA A 1 237 ? 7.011 -14.312 12.752 1.00 95.12 237 ALA A C 1
ATOM 1787 O O . ALA A 1 237 ? 7.486 -15.399 12.431 1.00 95.12 237 ALA A O 1
ATOM 1788 N N . ASP A 1 238 ? 6.761 -13.341 11.875 1.00 92.81 238 ASP A N 1
ATOM 1789 C CA . ASP A 1 238 ? 6.870 -13.478 10.421 1.00 92.81 238 ASP A CA 1
ATOM 1790 C C . ASP A 1 238 ? 8.311 -13.264 9.926 1.00 92.81 238 ASP A C 1
ATOM 1792 O O . ASP A 1 238 ? 8.567 -13.285 8.726 1.00 92.81 238 ASP A O 1
ATOM 1796 N N . LYS A 1 239 ? 9.262 -13.025 10.844 1.00 95.56 239 LYS A N 1
ATOM 1797 C CA . LYS A 1 239 ? 10.693 -12.822 10.564 1.00 95.56 239 LYS A CA 1
ATOM 1798 C C . LYS A 1 239 ? 10.941 -11.826 9.425 1.00 95.56 239 LYS A C 1
ATOM 1800 O O . LYS A 1 239 ? 11.669 -12.131 8.481 1.00 95.56 239 LYS A O 1
ATOM 1805 N N . TRP A 1 240 ? 10.359 -10.628 9.522 1.00 94.75 240 TRP A N 1
ATOM 1806 C CA . TRP A 1 240 ? 10.434 -9.640 8.442 1.00 94.75 240 TRP A CA 1
ATOM 1807 C C . TRP A 1 240 ? 11.875 -9.422 7.948 1.00 94.75 240 TRP A C 1
ATOM 1809 O O . TRP A 1 240 ? 12.786 -9.203 8.768 1.00 94.75 240 TRP A O 1
ATOM 1819 N N . PRO A 1 241 ? 12.104 -9.445 6.620 1.00 94.69 241 PRO A N 1
ATOM 1820 C CA . PRO A 1 241 ? 13.446 -9.362 6.064 1.00 94.69 241 PRO A CA 1
ATOM 1821 C C . PRO A 1 241 ? 14.097 -8.019 6.402 1.00 94.69 241 PRO A C 1
ATOM 1823 O O . PRO A 1 241 ? 13.427 -7.020 6.685 1.00 94.69 241 PRO A O 1
ATOM 1826 N N . ALA A 1 242 ? 15.432 -7.986 6.388 1.00 95.88 242 ALA A N 1
ATOM 1827 C CA . ALA A 1 242 ? 16.190 -6.774 6.698 1.00 95.88 242 ALA A CA 1
ATOM 1828 C C . ALA A 1 242 ? 15.800 -5.602 5.781 1.00 95.88 242 ALA A C 1
ATOM 1830 O O . ALA A 1 242 ? 15.715 -4.471 6.257 1.00 95.88 242 ALA A O 1
ATOM 1831 N N . ASN A 1 243 ? 15.490 -5.887 4.513 1.00 95.12 243 ASN A N 1
ATOM 1832 C CA . ASN A 1 243 ? 15.058 -4.905 3.519 1.00 95.12 243 ASN A CA 1
ATOM 1833 C C . ASN A 1 243 ? 13.747 -4.219 3.892 1.00 95.12 243 ASN A C 1
ATOM 1835 O O . ASN A 1 243 ? 13.707 -2.992 3.949 1.00 95.12 243 ASN A O 1
ATOM 1839 N N . LEU A 1 244 ? 12.714 -4.988 4.243 1.00 95.25 244 LEU A N 1
ATOM 1840 C CA . LEU A 1 244 ? 11.444 -4.430 4.708 1.00 95.25 244 LEU A CA 1
ATOM 1841 C C . LEU A 1 244 ? 11.646 -3.575 5.965 1.00 95.25 244 LEU A C 1
ATOM 1843 O O . LEU A 1 244 ? 11.197 -2.430 6.025 1.00 95.25 244 LEU A O 1
ATOM 1847 N N . ARG A 1 245 ? 12.365 -4.105 6.964 1.00 97.00 245 ARG A N 1
ATOM 1848 C CA . ARG A 1 245 ? 12.605 -3.386 8.226 1.00 97.00 245 ARG A CA 1
ATOM 1849 C C . ARG A 1 245 ? 13.355 -2.073 7.989 1.00 97.00 245 ARG A C 1
ATOM 1851 O O . ARG A 1 245 ? 12.970 -1.042 8.536 1.00 97.00 245 ARG A O 1
ATOM 1858 N N . ALA A 1 246 ? 14.389 -2.096 7.151 1.00 97.31 246 ALA A N 1
ATOM 1859 C CA . ALA A 1 246 ? 15.143 -0.909 6.771 1.00 97.31 246 ALA A CA 1
ATOM 1860 C C . ALA A 1 246 ? 14.301 0.085 5.953 1.00 97.31 246 ALA A C 1
ATOM 1862 O O 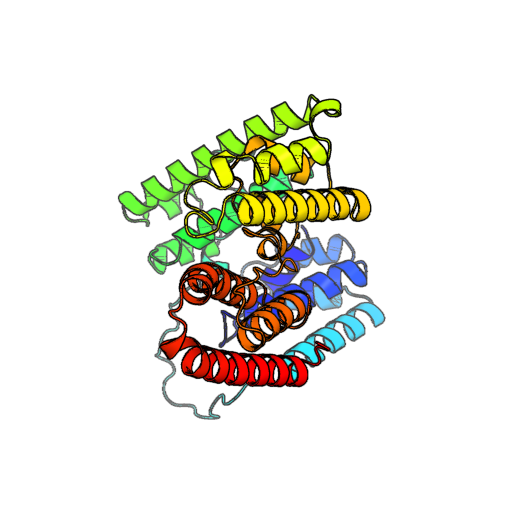. ALA A 1 246 ? 14.399 1.281 6.214 1.00 97.31 246 ALA A O 1
ATOM 1863 N N . CYS A 1 247 ? 13.448 -0.386 5.035 1.00 97.31 247 CYS A N 1
ATOM 1864 C CA . CYS A 1 247 ? 12.523 0.445 4.255 1.00 97.31 247 CYS A CA 1
ATOM 1865 C C . CYS A 1 247 ? 11.583 1.240 5.158 1.00 97.31 247 CYS A C 1
ATOM 1867 O O . CYS A 1 247 ? 11.560 2.467 5.091 1.00 97.31 247 CYS A O 1
ATOM 1869 N N . VAL A 1 248 ? 10.880 0.559 6.069 1.00 96.12 248 VAL A N 1
ATOM 1870 C CA . VAL A 1 248 ? 9.929 1.211 6.984 1.00 96.12 248 VAL A CA 1
ATOM 1871 C C . VAL A 1 248 ? 10.640 2.220 7.891 1.00 96.12 248 VAL A C 1
ATOM 1873 O O . VAL A 1 248 ? 10.167 3.340 8.066 1.00 96.12 248 VAL A O 1
ATOM 1876 N N . ILE A 1 249 ? 11.817 1.872 8.423 1.00 96.06 249 ILE A N 1
ATOM 1877 C CA . ILE A 1 249 ? 12.606 2.789 9.263 1.00 96.06 249 ILE A CA 1
ATOM 1878 C C . ILE A 1 249 ? 13.077 4.014 8.470 1.00 96.06 249 ILE A C 1
ATOM 1880 O O . ILE A 1 249 ? 13.001 5.136 8.969 1.00 96.06 249 ILE A O 1
ATOM 1884 N N . ALA A 1 250 ? 13.562 3.813 7.244 1.00 95.88 250 ALA A N 1
ATOM 1885 C CA . ALA A 1 250 ? 14.070 4.875 6.383 1.00 95.88 250 ALA A CA 1
ATOM 1886 C C . ALA A 1 250 ? 12.968 5.825 5.892 1.00 95.88 250 ALA A C 1
ATOM 1888 O O . ALA A 1 250 ? 13.206 7.031 5.776 1.00 95.88 250 ALA A O 1
ATOM 1889 N N . ALA A 1 251 ? 11.783 5.285 5.605 1.00 93.25 251 ALA A N 1
ATOM 1890 C CA . ALA A 1 251 ? 10.631 6.054 5.160 1.00 93.25 251 ALA A CA 1
ATOM 1891 C C . ALA A 1 251 ? 9.928 6.787 6.320 1.00 93.25 251 ALA A C 1
ATOM 1893 O O . ALA A 1 251 ? 9.348 7.848 6.102 1.00 93.25 251 ALA A O 1
ATOM 1894 N N . GLY A 1 252 ? 10.043 6.296 7.559 1.00 87.62 252 GLY A N 1
ATOM 1895 C CA . GLY A 1 252 ? 9.558 6.987 8.757 1.00 87.62 252 GLY A CA 1
ATOM 1896 C C . GLY A 1 252 ? 8.023 7.037 8.850 1.00 87.62 252 GLY A C 1
ATOM 1897 O O . GLY A 1 252 ? 7.367 6.080 8.461 1.00 87.62 252 GLY A O 1
ATOM 1898 N N . PRO A 1 253 ? 7.407 8.128 9.349 1.00 76.25 253 PRO A N 1
ATOM 1899 C CA . PRO A 1 253 ? 5.944 8.232 9.441 1.00 76.25 253 PRO A CA 1
ATOM 1900 C C . PRO A 1 253 ? 5.272 8.364 8.066 1.00 76.25 253 PRO A C 1
ATOM 1902 O O . PRO A 1 253 ? 4.067 8.177 7.946 1.00 76.25 253 PRO A O 1
ATOM 1905 N N . THR A 1 254 ? 6.060 8.697 7.041 1.00 69.62 254 THR A N 1
ATOM 1906 C CA . THR A 1 254 ? 5.680 8.663 5.628 1.00 69.62 254 THR A CA 1
ATOM 1907 C C . THR A 1 254 ? 6.070 7.336 4.983 1.00 69.62 254 THR A C 1
ATOM 1909 O O . THR A 1 254 ? 6.152 7.272 3.759 1.00 69.62 254 THR A O 1
ATOM 1912 N N . ALA A 1 255 ? 6.371 6.295 5.777 1.00 64.19 255 ALA A N 1
ATOM 1913 C CA . ALA A 1 255 ? 6.399 4.918 5.308 1.00 64.19 255 ALA A CA 1
ATOM 1914 C C . ALA A 1 255 ? 5.009 4.587 4.790 1.00 64.19 255 ALA A C 1
ATOM 1916 O O . ALA A 1 255 ? 4.140 4.086 5.500 1.00 64.19 255 ALA A O 1
ATOM 1917 N N . ASP A 1 256 ? 4.805 4.958 3.535 1.00 64.19 256 ASP A N 1
ATOM 1918 C CA . ASP A 1 256 ? 3.651 4.580 2.772 1.00 64.19 256 ASP A CA 1
ATOM 1919 C C . ASP A 1 256 ? 3.532 3.051 2.814 1.00 64.19 256 ASP A C 1
ATOM 1921 O O . ASP A 1 256 ? 4.509 2.302 2.964 1.00 64.19 256 ASP A O 1
ATOM 1925 N N . THR A 1 257 ? 2.302 2.605 2.615 1.00 76.38 257 THR A N 1
ATOM 1926 C CA . THR A 1 257 ? 1.930 1.261 2.189 1.00 76.38 257 THR A CA 1
ATOM 1927 C C . THR A 1 257 ? 2.928 0.649 1.198 1.00 76.38 257 THR A C 1
ATOM 1929 O O . THR A 1 257 ? 3.146 -0.557 1.243 1.00 76.38 257 THR A O 1
ATOM 1932 N N . ALA A 1 258 ? 3.609 1.464 0.381 1.00 85.19 258 ALA A N 1
ATOM 1933 C CA . ALA A 1 258 ? 4.658 1.071 -0.551 1.00 85.19 258 ALA A CA 1
ATOM 1934 C C . ALA A 1 258 ? 5.739 0.135 0.024 1.00 85.19 258 ALA A C 1
ATOM 1936 O O . ALA A 1 258 ? 6.018 -0.875 -0.614 1.00 85.19 258 ALA A O 1
ATOM 1937 N N . CYS A 1 259 ? 6.321 0.390 1.208 1.00 93.00 259 CYS A N 1
ATOM 1938 C CA . CYS A 1 259 ? 7.349 -0.519 1.757 1.00 93.00 259 CYS A CA 1
ATOM 1939 C C . CYS A 1 259 ? 6.773 -1.910 2.071 1.00 93.00 259 CYS A C 1
ATOM 1941 O O . CYS A 1 259 ? 7.439 -2.923 1.848 1.00 93.00 259 CYS A O 1
ATOM 1943 N N . PHE A 1 260 ? 5.538 -1.961 2.581 1.00 90.50 260 PHE A N 1
ATOM 1944 C CA . PHE A 1 260 ? 4.846 -3.213 2.881 1.00 90.50 260 PHE A CA 1
ATOM 1945 C C . PHE A 1 260 ? 4.464 -3.948 1.597 1.00 90.50 260 PHE A C 1
ATOM 1947 O O . PHE A 1 260 ? 4.838 -5.108 1.443 1.00 90.50 260 PHE A O 1
ATOM 1954 N N . VAL A 1 261 ? 3.819 -3.255 0.654 1.00 83.69 261 VAL A N 1
ATOM 1955 C CA . VAL A 1 261 ? 3.398 -3.803 -0.645 1.00 83.69 261 VAL A CA 1
ATOM 1956 C C . VAL A 1 261 ? 4.591 -4.351 -1.417 1.00 83.69 261 VAL A C 1
ATOM 1958 O O . VAL A 1 261 ? 4.562 -5.504 -1.833 1.00 83.69 261 VAL A O 1
ATOM 1961 N N . ALA A 1 262 ? 5.670 -3.572 -1.531 1.00 84.00 262 ALA A N 1
ATOM 1962 C CA . ALA A 1 262 ? 6.886 -3.989 -2.227 1.00 84.00 262 ALA A CA 1
ATOM 1963 C C . ALA A 1 262 ? 7.564 -5.211 -1.581 1.00 84.00 262 ALA A C 1
ATOM 1965 O O . ALA A 1 262 ? 8.352 -5.890 -2.228 1.00 84.00 262 ALA A O 1
ATOM 1966 N N . SER A 1 263 ? 7.249 -5.504 -0.316 1.00 83.50 263 SER A N 1
ATOM 1967 C CA . SER A 1 263 ? 7.754 -6.673 0.413 1.00 83.50 263 SER A CA 1
ATOM 1968 C C . SER A 1 263 ? 6.715 -7.795 0.553 1.00 83.50 263 SER A C 1
ATOM 1970 O O . SER A 1 263 ? 6.907 -8.695 1.369 1.00 83.50 263 SER A O 1
ATOM 1972 N N . GLY A 1 264 ? 5.587 -7.727 -0.164 1.00 80.94 264 GLY A N 1
ATOM 1973 C CA . GLY A 1 264 ? 4.505 -8.716 -0.083 1.00 80.94 264 GLY A CA 1
ATOM 1974 C C . GLY A 1 264 ? 3.741 -8.725 1.249 1.00 80.94 264 GLY A C 1
ATOM 1975 O O . GLY A 1 264 ? 2.968 -9.642 1.523 1.00 80.94 264 GLY A O 1
ATOM 1976 N N . VAL A 1 265 ? 3.936 -7.715 2.099 1.00 85.56 265 VAL A N 1
ATOM 1977 C CA . VAL A 1 265 ? 3.192 -7.550 3.349 1.00 85.56 265 VAL A CA 1
ATOM 1978 C C . VAL A 1 265 ? 1.943 -6.726 3.072 1.00 85.56 265 VAL A C 1
ATOM 1980 O O . VAL A 1 265 ? 2.018 -5.635 2.514 1.00 85.56 265 VAL A O 1
ATOM 1983 N N . ARG A 1 266 ? 0.781 -7.220 3.510 1.00 81.38 266 ARG A N 1
ATOM 1984 C CA . ARG A 1 266 ? -0.498 -6.518 3.339 1.00 81.38 266 ARG A CA 1
ATOM 1985 C C . ARG A 1 266 ? -0.463 -5.171 4.081 1.00 81.38 266 ARG A C 1
ATOM 1987 O O . ARG A 1 266 ? -0.509 -5.182 5.315 1.00 81.38 266 ARG A O 1
ATOM 1994 N N . PRO A 1 267 ? -0.429 -4.018 3.384 1.00 81.25 267 PRO A N 1
ATOM 1995 C CA . PRO A 1 267 ? -0.384 -2.708 4.039 1.00 81.25 267 PRO A CA 1
ATOM 1996 C C . PRO A 1 267 ? -1.636 -2.449 4.883 1.00 81.25 267 PRO A C 1
ATOM 1998 O O . PRO A 1 267 ? -1.564 -1.777 5.909 1.00 81.25 267 PRO A O 1
ATOM 2001 N N . ALA A 1 268 ? -2.754 -3.071 4.494 1.00 75.06 268 ALA A N 1
ATOM 2002 C CA . ALA A 1 268 ? -4.036 -3.026 5.182 1.00 75.06 268 ALA A CA 1
ATOM 2003 C C . ALA A 1 268 ? -3.975 -3.385 6.663 1.00 75.06 268 ALA A C 1
ATOM 2005 O O . ALA A 1 268 ? -4.754 -2.890 7.477 1.00 75.06 268 ALA A O 1
ATOM 2006 N N . LEU A 1 269 ? -3.018 -4.235 7.030 1.00 82.19 269 LEU A N 1
ATOM 2007 C CA . LEU A 1 269 ? -2.862 -4.665 8.408 1.00 82.19 269 LEU A CA 1
ATOM 2008 C C . LEU A 1 269 ? -2.312 -3.559 9.312 1.00 82.19 269 LEU A C 1
ATOM 2010 O O . LEU A 1 269 ? -2.493 -3.618 10.529 1.00 82.19 269 LEU A O 1
ATOM 2014 N N . TRP A 1 270 ? -1.667 -2.551 8.726 1.00 88.19 270 TRP A N 1
ATOM 2015 C CA . TRP A 1 270 ? -0.828 -1.576 9.418 1.00 88.19 270 TRP A CA 1
ATOM 2016 C C . TRP A 1 270 ? -1.370 -0.147 9.346 1.00 88.19 270 TRP A C 1
ATOM 2018 O O . TRP A 1 270 ? -0.611 0.810 9.505 1.00 88.19 270 TRP A O 1
ATOM 2028 N N . GLY A 1 271 ? -2.685 -0.004 9.168 1.00 86.06 271 GLY A N 1
ATOM 2029 C CA . GLY A 1 271 ? -3.394 1.268 9.301 1.00 86.06 271 GLY A CA 1
ATOM 2030 C C . GLY A 1 271 ? -3.336 1.860 10.717 1.00 86.06 271 GLY A C 1
ATOM 2031 O O . GLY A 1 271 ? -2.582 1.412 11.590 1.00 86.06 271 GLY A O 1
ATOM 2032 N N . TYR A 1 272 ? -4.146 2.893 10.953 1.00 87.25 272 TYR A N 1
ATOM 2033 C CA . TYR A 1 272 ? -4.185 3.634 12.215 1.00 87.25 272 TYR A CA 1
ATOM 2034 C C . TYR A 1 272 ? -5.619 3.677 12.776 1.00 87.25 272 TYR A C 1
ATOM 2036 O O . TYR A 1 272 ? -6.385 4.557 12.383 1.00 87.25 272 TYR A O 1
ATOM 2044 N N . PRO A 1 273 ? -5.982 2.789 13.723 1.00 90.06 273 PRO A N 1
ATOM 2045 C CA . PRO A 1 273 ? -5.171 1.715 14.310 1.00 90.06 273 PRO A CA 1
ATOM 2046 C C . PRO A 1 273 ? -4.907 0.526 13.381 1.00 90.06 273 PRO A C 1
ATOM 2048 O O . PRO A 1 273 ? -5.503 0.412 12.311 1.00 90.06 273 PRO A O 1
ATOM 2051 N N . ALA A 1 274 ? -3.989 -0.354 13.800 1.00 89.44 274 ALA A N 1
ATOM 2052 C CA . ALA A 1 274 ? -3.708 -1.591 13.071 1.00 89.44 274 ALA A CA 1
ATOM 2053 C C . ALA A 1 274 ? -4.992 -2.429 12.923 1.00 89.44 274 ALA A C 1
ATOM 2055 O O . ALA A 1 274 ? -5.810 -2.469 13.845 1.00 89.44 274 ALA A O 1
ATOM 2056 N N . SER A 1 275 ? -5.142 -3.145 11.804 1.00 81.75 275 SER A N 1
ATOM 2057 C CA . SER A 1 275 ? -6.263 -4.077 11.598 1.00 81.75 275 SER A CA 1
ATOM 2058 C C . SER A 1 275 ? -6.378 -5.053 12.776 1.00 81.75 275 SER A C 1
ATOM 2060 O O . SER A 1 275 ? -5.371 -5.466 13.358 1.00 81.75 275 SER A O 1
ATOM 2062 N N . GLY A 1 276 ? -7.600 -5.435 13.149 1.00 79.62 276 GLY A N 1
ATOM 2063 C CA . GLY A 1 276 ? -7.836 -6.289 14.317 1.00 79.62 276 GLY A CA 1
ATOM 2064 C C . GLY A 1 276 ? -7.899 -5.534 15.647 1.00 79.62 276 GLY A C 1
ATOM 2065 O O . GLY A 1 276 ? -8.055 -6.173 16.684 1.00 79.62 276 GLY A O 1
ATOM 2066 N N . ILE A 1 277 ? -7.752 -4.205 15.650 1.00 86.25 277 ILE A N 1
ATOM 2067 C CA . ILE A 1 277 ? -7.862 -3.371 16.850 1.00 86.25 277 ILE A CA 1
ATOM 2068 C C . ILE A 1 277 ? -9.116 -2.512 16.738 1.00 86.25 277 ILE A C 1
ATOM 2070 O O . ILE A 1 277 ? -9.124 -1.485 16.065 1.00 86.25 277 ILE A O 1
ATOM 2074 N N . ALA A 1 278 ? -10.177 -2.933 17.421 1.00 81.31 278 ALA A N 1
ATOM 2075 C CA . ALA A 1 278 ? -11.449 -2.229 17.400 1.00 81.31 278 ALA A CA 1
ATOM 2076 C C . ALA A 1 278 ? -11.398 -0.929 18.221 1.00 81.31 278 ALA A C 1
ATOM 2078 O O . ALA A 1 278 ? -10.977 -0.910 19.383 1.00 81.31 278 ALA A O 1
ATOM 2079 N N . VAL A 1 279 ? -11.897 0.158 17.631 1.00 84.25 279 VAL A N 1
ATOM 2080 C CA . VAL A 1 279 ? -12.211 1.395 18.354 1.00 84.25 279 VAL A CA 1
ATOM 2081 C C . VAL A 1 279 ? -13.558 1.211 19.047 1.00 84.25 279 VAL A C 1
ATOM 2083 O O . VAL A 1 279 ? -14.559 0.951 18.385 1.00 84.25 279 VAL A O 1
ATOM 2086 N N . LYS A 1 280 ? -13.584 1.355 20.376 1.00 87.81 280 LYS A N 1
ATOM 2087 C CA . LYS A 1 280 ? -14.823 1.301 21.160 1.00 87.81 280 LYS A CA 1
ATOM 2088 C C . LYS A 1 280 ? -15.544 2.647 21.105 1.00 87.81 280 LYS A C 1
ATOM 2090 O O . LYS A 1 280 ? -15.052 3.647 21.633 1.00 87.81 280 LYS A O 1
ATOM 2095 N N . THR A 1 281 ? -16.715 2.639 20.486 1.00 88.25 281 THR A N 1
ATOM 2096 C CA . THR A 1 281 ? -17.653 3.759 20.360 1.00 88.25 281 THR A CA 1
ATOM 2097 C C . THR A 1 281 ? -18.530 3.906 21.606 1.00 88.25 281 THR A C 1
ATOM 2099 O O . THR A 1 281 ? -18.999 4.998 21.916 1.00 88.25 281 THR A O 1
ATOM 2102 N N . GLY A 1 282 ? -18.733 2.821 22.364 1.00 89.50 282 GLY A N 1
ATOM 2103 C CA . GLY A 1 282 ? -19.679 2.793 23.483 1.00 89.50 282 GLY A CA 1
ATOM 2104 C C . GLY A 1 282 ? -21.139 2.607 23.051 1.00 89.50 282 GLY A C 1
ATOM 2105 O O . GLY A 1 282 ? -22.033 2.744 23.887 1.00 89.50 282 GLY A O 1
ATOM 2106 N N . ILE A 1 283 ? -21.374 2.297 21.772 1.00 93.19 283 ILE A N 1
ATOM 2107 C CA . ILE A 1 283 ? -22.632 1.775 21.235 1.00 93.19 283 ILE A CA 1
ATOM 2108 C C . ILE A 1 283 ? -22.367 0.299 20.885 1.00 93.19 283 ILE A C 1
ATOM 2110 O O . ILE A 1 283 ? -21.602 0.049 19.950 1.00 93.19 283 ILE A O 1
ATOM 2114 N N . PRO A 1 284 ? -22.932 -0.681 21.620 1.00 95.62 284 PRO A N 1
ATOM 2115 C CA . PRO A 1 284 ? -22.586 -2.098 21.465 1.00 95.62 284 PRO A CA 1
ATOM 2116 C C . PRO A 1 284 ? -22.681 -2.622 20.028 1.00 95.62 284 PRO A C 1
ATOM 2118 O O . PRO A 1 284 ? -21.803 -3.351 19.579 1.00 95.62 284 PRO A O 1
ATOM 2121 N N . GLU A 1 285 ? -23.705 -2.210 19.284 1.00 96.75 285 GLU A N 1
ATOM 2122 C CA . GLU A 1 285 ? -23.926 -2.612 17.894 1.00 96.75 285 GLU A CA 1
ATOM 2123 C C . GLU A 1 285 ? -22.854 -2.054 16.948 1.00 96.75 285 GLU A C 1
ATOM 2125 O O . GLU A 1 285 ? -22.445 -2.729 16.008 1.00 96.75 285 GLU A O 1
ATOM 2130 N N . CYS A 1 286 ? -22.362 -0.839 17.202 1.00 94.75 286 CYS A N 1
ATOM 2131 C CA . CYS A 1 286 ? -21.263 -0.253 16.433 1.00 94.75 286 CYS A CA 1
ATOM 2132 C C . CYS A 1 286 ? -19.923 -0.897 16.771 1.00 94.75 286 CYS A C 1
ATOM 2134 O O . CYS A 1 286 ? -19.102 -1.102 15.881 1.00 94.75 286 CYS A O 1
ATOM 2136 N N . ASP A 1 287 ? -19.724 -1.276 18.032 1.00 92.62 287 ASP A N 1
ATOM 2137 C CA . ASP A 1 287 ? -18.534 -2.014 18.444 1.00 92.62 287 ASP A CA 1
ATOM 2138 C C . ASP A 1 287 ? -18.504 -3.415 17.808 1.00 92.62 287 ASP A C 1
ATOM 2140 O O . ASP A 1 287 ? -17.445 -3.841 17.348 1.00 92.62 287 ASP A O 1
ATOM 2144 N N . ALA A 1 288 ? -19.655 -4.096 17.722 1.00 93.75 288 ALA A N 1
ATOM 2145 C CA . ALA A 1 288 ? -19.795 -5.379 17.029 1.00 93.75 288 ALA A CA 1
ATOM 2146 C C . ALA A 1 288 ? -19.527 -5.253 15.520 1.00 93.75 288 ALA A C 1
ATOM 2148 O O . ALA A 1 288 ? -18.763 -6.043 14.970 1.00 93.75 288 ALA A O 1
ATOM 2149 N N . TYR A 1 289 ? -20.065 -4.211 14.876 1.00 93.81 289 TYR A N 1
ATOM 2150 C CA . TYR A 1 289 ? -19.769 -3.894 13.476 1.00 93.81 289 TYR A CA 1
ATOM 2151 C C . TYR A 1 289 ? -18.265 -3.680 13.233 1.00 93.81 289 TYR A C 1
ATOM 2153 O O . TYR A 1 289 ? -17.696 -4.251 12.302 1.00 93.81 289 TYR A O 1
ATOM 2161 N N . GLY A 1 290 ? -17.594 -2.911 14.097 1.00 90.88 290 GLY A N 1
ATOM 2162 C CA . GLY A 1 290 ? -16.145 -2.713 14.023 1.00 90.88 290 GLY A CA 1
ATOM 2163 C C . GLY A 1 290 ? -15.343 -4.006 14.200 1.00 90.88 290 GLY A C 1
ATOM 2164 O O . GLY A 1 290 ? -14.337 -4.208 13.520 1.00 90.88 290 GLY A O 1
ATOM 2165 N N . GLU A 1 291 ? -15.788 -4.901 15.086 1.00 90.62 291 GLU A N 1
ATOM 2166 C CA . GLU A 1 291 ? -15.191 -6.229 15.273 1.00 90.62 291 GLU A CA 1
ATOM 2167 C C . GLU A 1 291 ? -15.387 -7.125 14.040 1.00 90.62 291 GLU A C 1
ATOM 2169 O O . GLU A 1 291 ? -14.427 -7.760 13.598 1.00 90.62 291 GLU A O 1
ATOM 2174 N N . ALA A 1 292 ? -16.576 -7.120 13.432 1.00 91.69 292 ALA A N 1
ATOM 2175 C CA . ALA A 1 292 ? -16.860 -7.859 12.203 1.00 91.69 292 ALA A CA 1
ATOM 2176 C C . ALA A 1 292 ? -16.015 -7.359 11.020 1.00 91.69 292 ALA A C 1
ATOM 2178 O O . ALA A 1 292 ? -15.422 -8.166 10.307 1.00 91.69 292 ALA A O 1
ATOM 2179 N N . LEU A 1 293 ? -15.872 -6.040 10.845 1.00 90.19 293 LEU A N 1
ATOM 2180 C CA . LEU A 1 293 ? -14.972 -5.459 9.838 1.00 90.19 293 LEU A CA 1
ATOM 2181 C C . LEU A 1 293 ? -13.512 -5.862 10.061 1.00 90.19 293 LEU A C 1
ATOM 2183 O O . LEU A 1 293 ? -12.792 -6.207 9.120 1.00 90.19 293 LEU A O 1
ATOM 2187 N N . ALA A 1 294 ? -13.062 -5.830 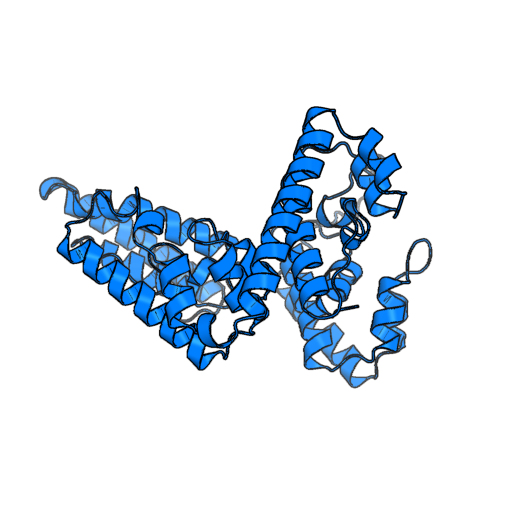11.314 1.00 84.94 294 ALA A N 1
ATOM 2188 C CA . ALA A 1 294 ? -11.712 -6.233 11.666 1.00 84.94 294 ALA A CA 1
ATOM 2189 C C . ALA A 1 294 ? -11.468 -7.719 11.351 1.00 84.94 294 ALA A C 1
ATOM 2191 O O . ALA A 1 294 ? -10.414 -8.059 10.806 1.00 84.94 294 ALA A O 1
ATOM 2192 N N . ALA A 1 295 ? -12.441 -8.588 11.625 1.00 86.88 295 ALA A N 1
ATOM 2193 C CA . ALA A 1 295 ? -12.392 -10.000 11.264 1.00 86.88 295 ALA A CA 1
ATOM 2194 C C . ALA A 1 295 ? -12.428 -10.212 9.738 1.00 86.88 295 ALA A C 1
ATOM 2196 O O . ALA A 1 295 ? -11.601 -10.960 9.214 1.00 86.88 295 ALA A O 1
ATOM 2197 N N . LEU A 1 296 ? -13.283 -9.483 9.008 1.00 86.62 296 LEU A N 1
ATOM 2198 C CA . LEU A 1 296 ? -13.344 -9.519 7.542 1.00 86.62 296 LEU A CA 1
ATOM 2199 C C . LEU A 1 296 ? -11.984 -9.161 6.924 1.00 86.62 296 LEU A C 1
ATOM 2201 O O . LEU A 1 296 ? -11.515 -9.850 6.026 1.00 86.62 296 LEU A O 1
ATOM 2205 N N . SER A 1 297 ? -11.296 -8.144 7.453 1.00 81.75 297 SER A N 1
ATOM 2206 C CA . SER A 1 297 ? -9.973 -7.733 6.953 1.00 81.75 297 SER A CA 1
ATOM 2207 C C . SER A 1 297 ? -8.863 -8.777 7.141 1.00 81.75 297 SER A C 1
ATOM 2209 O O . SER A 1 297 ? -7.808 -8.698 6.507 1.00 81.75 297 SER A O 1
ATOM 2211 N N . ALA A 1 298 ? -9.075 -9.761 8.018 1.00 81.06 298 ALA A N 1
ATOM 2212 C CA . ALA A 1 298 ? -8.163 -10.885 8.169 1.00 81.06 298 ALA A CA 1
ATOM 2213 C C . ALA A 1 298 ? -8.400 -11.969 7.106 1.00 81.06 298 ALA A C 1
ATOM 2215 O O . ALA A 1 298 ? -7.488 -12.766 6.859 1.00 81.06 298 ALA A O 1
ATOM 2216 N N . CYS A 1 299 ? -9.572 -11.984 6.466 1.00 82.75 299 CYS A N 1
ATOM 2217 C CA . CYS A 1 299 ? -9.929 -12.986 5.478 1.00 82.75 299 CYS A CA 1
ATOM 2218 C C . CYS A 1 299 ? -9.088 -12.838 4.196 1.00 82.75 299 CYS A C 1
ATOM 2220 O O . CYS A 1 299 ? -9.014 -11.746 3.632 1.00 82.75 299 CYS A O 1
ATOM 2222 N N . PRO A 1 300 ? -8.435 -13.914 3.720 1.00 81.25 300 PRO A N 1
ATOM 2223 C CA . PRO A 1 300 ? -7.592 -13.864 2.527 1.00 81.25 300 PRO A CA 1
ATOM 2224 C C . PRO A 1 300 ? -8.383 -13.723 1.220 1.00 81.25 300 PRO A C 1
ATOM 2226 O O . PRO A 1 300 ? -7.793 -13.300 0.233 1.00 81.25 300 PRO A O 1
ATOM 2229 N N . ALA A 1 301 ? -9.677 -14.062 1.219 1.00 84.94 301 ALA A N 1
ATOM 2230 C CA . ALA A 1 301 ? -10.552 -13.952 0.051 1.00 84.94 301 ALA A CA 1
ATOM 2231 C C . ALA A 1 301 ? -10.997 -12.508 -0.239 1.00 84.94 301 ALA A C 1
ATOM 2233 O O . ALA A 1 301 ? -11.509 -12.223 -1.311 1.00 84.94 301 ALA A O 1
ATOM 2234 N N . VAL A 1 302 ? -10.813 -11.577 0.704 1.00 76.94 302 VAL A N 1
ATOM 2235 C CA . VAL A 1 302 ? -11.251 -10.192 0.513 1.00 76.94 302 VAL A CA 1
ATOM 2236 C C . VAL A 1 302 ? -10.093 -9.359 -0.046 1.00 76.94 302 VAL A C 1
ATOM 2238 O O . VAL A 1 302 ? -9.012 -9.353 0.561 1.00 76.94 302 VAL A O 1
ATOM 2241 N N . PRO A 1 303 ? -10.295 -8.597 -1.139 1.00 75.81 303 PRO A N 1
ATOM 2242 C CA . PRO A 1 303 ? -9.279 -7.695 -1.665 1.00 75.81 303 PRO A CA 1
ATOM 2243 C C . PRO A 1 303 ? -8.754 -6.733 -0.592 1.00 75.81 303 PRO A C 1
ATOM 2245 O O . PRO A 1 303 ? -9.508 -6.109 0.168 1.00 75.81 303 PRO A O 1
ATOM 2248 N N . SER A 1 304 ? -7.428 -6.582 -0.524 1.00 70.75 304 SER A N 1
ATOM 2249 C CA . SER A 1 304 ? -6.806 -5.742 0.504 1.00 70.75 304 SER A CA 1
ATOM 2250 C C . SER A 1 304 ? -7.185 -4.268 0.367 1.00 70.75 304 SER A C 1
ATOM 2252 O O . SER A 1 304 ? -7.244 -3.574 1.372 1.00 70.75 304 SER A O 1
ATOM 2254 N N . ALA A 1 305 ? -7.449 -3.788 -0.852 1.00 66.69 305 ALA A N 1
ATOM 2255 C CA . ALA A 1 305 ? -7.859 -2.404 -1.082 1.00 66.69 305 ALA A CA 1
ATOM 2256 C C . ALA A 1 305 ? -9.243 -2.121 -0.472 1.00 66.69 305 ALA A C 1
ATOM 2258 O O . ALA A 1 305 ? -9.375 -1.221 0.354 1.00 66.69 305 ALA A O 1
ATOM 2259 N N . ALA A 1 306 ? -10.240 -2.960 -0.775 1.00 71.88 306 ALA A N 1
ATOM 2260 C CA . ALA A 1 306 ? -11.595 -2.821 -0.241 1.00 71.88 306 ALA A CA 1
ATOM 2261 C C . ALA A 1 306 ? -11.626 -2.865 1.299 1.00 71.88 306 ALA A C 1
ATOM 2263 O O . ALA A 1 306 ? -12.284 -2.050 1.947 1.00 71.88 306 ALA A O 1
ATOM 2264 N N . THR A 1 307 ? -10.864 -3.778 1.909 1.00 75.50 307 THR A N 1
ATOM 2265 C CA . THR A 1 307 ? -10.787 -3.886 3.379 1.00 75.50 307 THR A CA 1
ATOM 2266 C C . THR A 1 307 ? -10.093 -2.698 4.034 1.00 75.50 307 THR A C 1
ATOM 2268 O O . THR A 1 307 ? -10.515 -2.292 5.118 1.00 75.50 307 THR A O 1
ATOM 2271 N N . VAL A 1 308 ? -9.077 -2.107 3.391 1.00 71.25 308 VAL A N 1
ATOM 2272 C CA . VAL A 1 308 ? -8.471 -0.843 3.845 1.00 71.25 308 VAL A CA 1
ATOM 2273 C C . VAL A 1 308 ? -9.506 0.257 3.865 1.00 71.25 308 VAL A C 1
ATOM 2275 O O . VAL A 1 308 ? -9.719 0.850 4.918 1.00 71.25 308 VAL A O 1
ATOM 2278 N N . SER A 1 309 ? -10.179 0.488 2.739 1.00 73.75 309 SER A N 1
ATOM 2279 C CA . SER A 1 309 ? -11.142 1.579 2.611 1.00 73.75 309 SER A CA 1
ATOM 2280 C C . SER A 1 309 ? -12.281 1.450 3.622 1.00 73.75 309 SER A C 1
ATOM 2282 O O . SER A 1 309 ? -12.643 2.434 4.265 1.00 73.75 309 SER A O 1
ATOM 2284 N N . LEU A 1 310 ? -12.800 0.235 3.841 1.00 81.69 310 LEU A N 1
ATOM 2285 C CA . LEU A 1 310 ? -13.842 -0.017 4.841 1.00 81.69 310 LEU A CA 1
ATOM 2286 C C . LEU A 1 310 ? -13.357 0.231 6.276 1.00 81.69 310 LEU A C 1
ATOM 2288 O O . LEU A 1 310 ? -14.061 0.869 7.062 1.00 81.69 310 LEU A O 1
ATOM 2292 N N . LEU A 1 311 ? -12.159 -0.246 6.632 1.00 80.25 311 LEU A N 1
ATOM 2293 C CA . LEU A 1 311 ? -11.593 -0.022 7.965 1.00 80.25 311 LEU A CA 1
ATOM 2294 C C . LEU A 1 311 ? -11.271 1.451 8.211 1.00 80.25 311 LEU A C 1
ATOM 2296 O O . LEU A 1 311 ? -11.542 1.961 9.296 1.00 80.25 311 LEU A O 1
ATOM 2300 N N . GLU A 1 312 ? -10.709 2.146 7.225 1.00 74.94 312 GLU A N 1
ATOM 2301 C CA . GLU A 1 312 ? -10.420 3.576 7.313 1.00 74.94 312 GLU A CA 1
ATOM 2302 C C . GLU A 1 312 ? -11.704 4.394 7.455 1.00 74.94 312 GLU A C 1
ATOM 2304 O O . GLU A 1 312 ? -11.784 5.241 8.348 1.00 74.94 312 GLU A O 1
ATOM 2309 N N . ALA A 1 313 ? -12.737 4.084 6.664 1.00 80.69 313 ALA A N 1
ATOM 2310 C CA . ALA A 1 313 ? -14.050 4.710 6.785 1.00 80.69 313 ALA A CA 1
ATOM 2311 C C . ALA A 1 313 ? -14.672 4.462 8.170 1.00 80.69 313 ALA A C 1
ATOM 2313 O O . ALA A 1 313 ? -15.145 5.400 8.819 1.00 80.69 313 ALA A O 1
ATOM 2314 N N . TYR A 1 314 ? -14.611 3.224 8.676 1.00 85.56 314 TYR A N 1
ATOM 2315 C CA . TYR A 1 314 ? -15.081 2.908 10.024 1.00 85.56 314 TYR A CA 1
ATOM 2316 C C . TYR A 1 314 ? -14.308 3.697 11.085 1.00 85.56 314 TYR A C 1
ATOM 2318 O O . TYR A 1 314 ? -14.926 4.363 11.915 1.00 85.56 314 TYR A O 1
ATOM 2326 N N . HIS A 1 315 ? -12.975 3.700 11.043 1.00 80.50 315 HIS A N 1
ATOM 2327 C CA . HIS A 1 315 ? -12.148 4.426 12.008 1.00 80.50 315 HIS A CA 1
ATOM 2328 C C . HIS A 1 315 ? -12.380 5.941 11.969 1.00 80.50 315 HIS A C 1
ATOM 2330 O O . HIS A 1 315 ? -12.431 6.569 13.030 1.00 80.50 315 HIS A O 1
ATOM 2336 N N . ALA A 1 316 ? -12.575 6.522 10.781 1.00 74.50 316 ALA A N 1
ATOM 2337 C CA . ALA A 1 316 ? -12.945 7.926 10.624 1.00 74.50 316 ALA A CA 1
ATOM 2338 C C . ALA A 1 316 ? -14.314 8.225 11.263 1.00 74.50 316 ALA A C 1
ATOM 2340 O O . ALA A 1 316 ? -14.481 9.248 11.929 1.00 74.50 316 ALA A O 1
ATOM 2341 N N . SER A 1 317 ? -15.275 7.303 11.136 1.00 83.38 317 SER A N 1
ATOM 2342 C CA . SER A 1 317 ? -16.614 7.437 11.727 1.00 83.38 317 SER A CA 1
ATOM 2343 C C . SER A 1 317 ? -16.672 7.138 13.233 1.00 83.38 317 SER A C 1
ATOM 2345 O O . SER A 1 317 ? -17.526 7.679 13.936 1.00 83.38 317 SER A O 1
ATOM 2347 N N . ALA A 1 318 ? -15.755 6.321 13.763 1.00 84.12 318 ALA A N 1
ATOM 2348 C CA . ALA A 1 318 ? -15.812 5.802 15.131 1.00 84.12 318 ALA A CA 1
ATOM 2349 C C . ALA A 1 318 ? -15.810 6.911 16.194 1.00 84.12 318 ALA A C 1
ATOM 2351 O O . ALA A 1 318 ? -16.456 6.791 17.234 1.00 84.12 318 ALA A O 1
ATOM 2352 N N . ALA A 1 319 ? -15.128 8.021 15.918 1.00 74.88 319 ALA A N 1
ATOM 2353 C CA . ALA A 1 319 ? -15.163 9.207 16.760 1.00 74.88 319 ALA A CA 1
ATOM 2354 C C . ALA A 1 319 ? -16.539 9.895 16.786 1.00 74.88 319 ALA A C 1
ATOM 2356 O O . ALA A 1 319 ? -17.023 10.257 17.857 1.00 74.88 319 ALA A O 1
ATOM 2357 N N . ALA A 1 320 ? -17.181 10.051 15.624 1.00 84.06 320 ALA A N 1
ATOM 2358 C CA . ALA A 1 320 ? -18.525 10.618 15.531 1.00 84.06 320 ALA A CA 1
ATOM 2359 C C . ALA A 1 320 ? -19.554 9.712 16.229 1.00 84.06 320 ALA A C 1
ATOM 2361 O O . ALA A 1 320 ? -20.422 10.192 16.961 1.00 84.06 320 ALA A O 1
ATOM 2362 N N . LEU A 1 321 ? -19.399 8.392 16.091 1.00 87.88 321 LEU A N 1
ATOM 2363 C CA . LEU A 1 321 ? -20.196 7.404 16.819 1.00 87.88 321 LEU A CA 1
ATOM 2364 C C . LEU A 1 321 ? -19.985 7.523 18.337 1.00 87.88 321 LEU A C 1
ATOM 2366 O O . LEU A 1 321 ? -20.951 7.578 19.095 1.00 87.88 321 LEU A O 1
ATOM 2370 N N . ALA A 1 322 ? -18.737 7.663 18.792 1.00 84.31 322 ALA A N 1
ATOM 2371 C CA . ALA A 1 322 ? -18.428 7.849 20.210 1.00 84.31 322 ALA A CA 1
ATOM 2372 C C . ALA A 1 322 ? -18.999 9.155 20.793 1.00 84.31 322 ALA A C 1
ATOM 2374 O O . ALA A 1 322 ? -19.401 9.197 21.960 1.00 84.31 322 ALA A O 1
ATOM 2375 N N . ALA A 1 323 ? -19.057 10.214 19.982 1.00 84.44 323 ALA A N 1
ATOM 2376 C CA . ALA A 1 323 ? -19.613 11.514 20.347 1.00 84.44 323 ALA A CA 1
ATOM 2377 C C . ALA A 1 323 ? -21.144 11.604 20.185 1.00 84.44 323 ALA A C 1
ATOM 2379 O O . ALA A 1 323 ? -21.719 12.651 20.482 1.00 84.44 323 ALA A O 1
ATOM 2380 N N . THR A 1 324 ? -21.815 10.534 19.741 1.00 88.12 324 THR A N 1
ATOM 2381 C CA . THR A 1 324 ? -23.260 10.549 19.469 1.00 88.12 324 THR A CA 1
ATOM 2382 C C . THR A 1 324 ? -24.065 10.846 20.749 1.00 88.12 324 THR A C 1
ATOM 2384 O O . THR A 1 324 ? -23.913 10.115 21.748 1.00 88.12 324 THR A O 1
ATOM 2387 N N . PRO A 1 325 ? -24.935 11.882 20.741 1.00 92.31 325 PRO A N 1
ATOM 2388 C CA . PRO A 1 325 ? -25.790 12.226 21.874 1.00 92.31 325 PRO A CA 1
ATOM 2389 C C . PRO A 1 325 ? -26.682 11.055 22.301 1.00 92.31 325 PRO A C 1
ATOM 2391 O O . PRO A 1 325 ? -27.130 10.297 21.443 1.00 92.31 325 PRO A O 1
ATOM 2394 N N . PRO A 1 326 ? -27.007 10.903 23.602 1.00 94.00 326 PRO A N 1
ATOM 2395 C CA . PRO A 1 326 ? -27.806 9.774 24.085 1.00 94.00 326 PRO A CA 1
ATOM 2396 C C . PRO A 1 326 ? -29.131 9.556 23.341 1.00 94.00 326 PRO A C 1
ATOM 2398 O O . PRO A 1 326 ? -29.504 8.408 23.119 1.00 94.00 326 PRO A O 1
ATOM 2401 N N . ALA A 1 327 ? -29.804 10.635 22.925 1.00 96.19 327 ALA A N 1
ATOM 2402 C CA . ALA A 1 327 ? -31.068 10.575 22.189 1.00 96.19 327 ALA A CA 1
ATOM 2403 C C . ALA A 1 327 ? -30.934 9.941 20.790 1.00 96.19 327 ALA A C 1
ATOM 2405 O O . ALA A 1 327 ? -31.857 9.269 20.339 1.00 96.19 327 ALA A O 1
ATOM 2406 N N . ASP A 1 328 ? -29.774 10.085 20.142 1.00 95.62 328 ASP A N 1
ATOM 2407 C CA . ASP A 1 328 ? -29.531 9.619 18.769 1.00 95.62 328 ASP A CA 1
ATOM 2408 C C . ASP A 1 328 ? -28.884 8.225 18.720 1.00 95.62 328 ASP A C 1
ATOM 2410 O O . ASP A 1 328 ? -28.829 7.576 17.671 1.00 95.62 328 ASP A O 1
ATOM 2414 N N . ARG A 1 329 ? -28.401 7.723 19.866 1.00 95.00 329 ARG A N 1
ATOM 2415 C CA . ARG A 1 329 ? -27.737 6.414 19.962 1.00 95.00 329 ARG A CA 1
ATOM 2416 C C . ARG A 1 329 ? -28.585 5.246 19.453 1.00 95.00 329 ARG A C 1
ATOM 2418 O O . ARG A 1 329 ? -28.003 4.409 18.770 1.00 95.00 329 ARG A O 1
ATOM 2425 N N . PRO A 1 330 ? -29.909 5.157 19.704 1.00 97.44 330 PRO A N 1
ATOM 2426 C CA . PRO A 1 330 ? -30.720 4.065 19.161 1.00 97.44 330 PRO A CA 1
ATOM 2427 C C . PRO A 1 330 ? -30.734 4.024 17.626 1.00 97.44 330 PRO A C 1
ATOM 2429 O O . PRO A 1 330 ? -30.728 2.943 17.039 1.00 97.44 330 PRO A O 1
ATOM 2432 N N . VAL A 1 331 ? -30.701 5.189 16.968 1.00 96.44 331 VAL A N 1
ATOM 2433 C CA . VAL A 1 331 ? -30.653 5.279 15.500 1.00 96.44 331 VAL A CA 1
ATOM 2434 C C . VAL A 1 331 ? -29.310 4.762 14.987 1.00 96.44 331 VAL A C 1
ATOM 2436 O O . VAL A 1 331 ? -29.279 3.903 14.105 1.00 96.44 331 VAL A O 1
ATOM 2439 N N . LYS A 1 332 ? -28.201 5.205 15.595 1.00 96.31 332 LYS A N 1
ATOM 2440 C CA . LYS A 1 332 ? -26.854 4.724 15.244 1.00 96.31 332 LYS A CA 1
ATOM 2441 C C . LYS A 1 332 ? -26.653 3.243 15.539 1.00 96.31 332 LYS A C 1
ATOM 2443 O O . LYS A 1 332 ? -26.082 2.540 14.713 1.00 96.31 332 LYS A O 1
ATOM 2448 N N . ALA A 1 333 ? -27.193 2.746 16.647 1.00 96.56 333 ALA A N 1
ATOM 2449 C CA . ALA A 1 333 ? -27.204 1.323 16.961 1.00 96.56 333 ALA A CA 1
ATOM 2450 C C . ALA A 1 333 ? -27.900 0.505 15.860 1.00 96.56 333 ALA A C 1
ATOM 2452 O O . ALA A 1 333 ? -27.354 -0.492 15.391 1.00 96.56 333 ALA A O 1
ATOM 2453 N N . ALA A 1 334 ? -29.071 0.950 15.389 1.00 96.75 334 ALA A N 1
ATOM 2454 C CA . ALA A 1 334 ? -29.798 0.279 14.313 1.00 96.75 334 ALA A CA 1
ATOM 2455 C C . ALA A 1 334 ? -29.052 0.321 12.966 1.00 96.75 334 ALA A C 1
ATOM 2457 O O . ALA A 1 334 ? -29.053 -0.675 12.243 1.00 96.75 334 ALA A O 1
ATOM 2458 N N . GLU A 1 335 ? -28.404 1.442 12.629 1.00 95.38 335 GLU A N 1
ATOM 2459 C CA . GLU A 1 335 ? -27.537 1.553 11.446 1.00 95.38 335 GLU A CA 1
ATOM 2460 C C . GLU A 1 335 ? -26.365 0.568 11.524 1.00 95.38 335 GLU A C 1
ATOM 2462 O O . GLU A 1 335 ? -26.204 -0.261 10.632 1.00 95.38 335 GLU A O 1
ATOM 2467 N N . CYS A 1 336 ? -25.606 0.598 12.621 1.00 96.31 336 CYS A N 1
ATOM 2468 C CA . CYS A 1 336 ? -24.466 -0.287 12.835 1.00 96.31 336 CYS A CA 1
ATOM 2469 C C . CYS A 1 336 ? -24.862 -1.765 12.831 1.00 96.31 336 CYS A C 1
ATOM 2471 O O . CYS A 1 336 ? -24.157 -2.580 12.249 1.00 96.31 336 CYS A O 1
ATOM 2473 N N . LYS A 1 337 ? -26.017 -2.115 13.408 1.00 97.56 337 LYS A N 1
ATOM 2474 C CA . LYS A 1 337 ? -26.540 -3.485 13.377 1.00 97.56 337 LYS A CA 1
ATOM 2475 C C . LYS A 1 337 ? -26.835 -3.964 11.953 1.00 97.56 337 LYS A C 1
ATOM 2477 O O . LYS A 1 337 ? -26.569 -5.120 11.637 1.00 97.56 337 LYS A O 1
ATOM 2482 N N . ARG A 1 338 ? -27.380 -3.099 11.088 1.00 96.62 338 ARG A N 1
ATOM 2483 C CA . ARG A 1 338 ? -27.585 -3.433 9.666 1.00 96.62 338 ARG A CA 1
ATOM 2484 C C . ARG A 1 338 ? -26.252 -3.610 8.943 1.00 96.62 338 ARG A C 1
ATOM 2486 O O . ARG A 1 338 ? -26.113 -4.563 8.184 1.00 96.62 338 ARG A O 1
ATOM 2493 N N . SER A 1 339 ? -25.281 -2.737 9.206 1.00 94.44 339 SER A N 1
ATOM 2494 C CA . SER A 1 339 ? -23.944 -2.841 8.615 1.00 94.44 339 SER A CA 1
ATOM 2495 C C . SER A 1 339 ? -23.190 -4.091 9.081 1.00 94.44 339 SER A C 1
ATOM 2497 O O . SER A 1 339 ? -22.580 -4.759 8.256 1.00 94.44 339 SER A O 1
ATOM 2499 N N . ASP A 1 340 ? -23.273 -4.460 10.364 1.00 94.69 340 ASP A N 1
ATOM 2500 C CA . ASP A 1 340 ? -22.724 -5.721 10.892 1.00 94.69 340 ASP A CA 1
ATOM 2501 C C . ASP A 1 340 ? -23.316 -6.931 10.160 1.00 94.69 340 ASP A C 1
ATOM 2503 O O . ASP A 1 340 ? -22.571 -7.767 9.650 1.00 94.69 340 ASP A O 1
ATOM 2507 N N . ALA A 1 341 ? -24.645 -6.986 10.025 1.00 94.19 341 ALA A N 1
ATOM 2508 C CA . ALA A 1 341 ? -25.312 -8.064 9.301 1.00 94.19 341 ALA A CA 1
ATOM 2509 C C . ALA A 1 341 ? -24.861 -8.145 7.831 1.00 94.19 341 ALA A C 1
ATOM 2511 O O . ALA A 1 341 ? -24.586 -9.240 7.342 1.00 94.19 341 ALA A O 1
ATOM 2512 N N . ALA A 1 342 ? -24.723 -7.001 7.152 1.00 92.31 342 ALA A N 1
ATOM 2513 C CA . ALA A 1 342 ? -24.233 -6.944 5.776 1.00 92.31 342 ALA A CA 1
ATOM 2514 C C . ALA A 1 342 ? -22.785 -7.448 5.661 1.00 92.31 342 ALA A C 1
ATOM 2516 O O . ALA A 1 342 ? -22.498 -8.290 4.815 1.00 92.31 342 ALA A O 1
ATOM 2517 N N . ILE A 1 343 ? -21.887 -7.016 6.553 1.00 92.75 343 ILE A N 1
ATOM 2518 C CA . ILE A 1 343 ? -20.493 -7.482 6.575 1.00 92.75 343 ILE A CA 1
ATOM 2519 C C . ILE A 1 343 ? -20.405 -8.987 6.826 1.00 92.75 343 ILE A C 1
ATOM 2521 O O . ILE A 1 343 ? -19.638 -9.667 6.150 1.00 92.75 343 ILE A O 1
ATOM 2525 N N . ARG A 1 344 ? -21.206 -9.530 7.748 1.00 94.88 344 ARG A N 1
ATOM 2526 C CA . ARG A 1 344 ? -21.266 -10.978 8.009 1.00 94.88 344 ARG A CA 1
ATOM 2527 C C . ARG A 1 344 ? -21.807 -11.761 6.821 1.00 94.88 344 ARG A C 1
ATOM 2529 O O . ARG A 1 344 ? -21.286 -12.831 6.517 1.00 94.88 344 ARG A O 1
ATOM 2536 N N . GLN A 1 345 ? -22.805 -11.224 6.124 1.00 91.62 345 GLN A N 1
ATOM 2537 C CA . GLN A 1 345 ? -23.324 -11.828 4.902 1.00 91.62 345 GLN A CA 1
ATOM 2538 C C . GLN A 1 345 ? -22.264 -11.840 3.792 1.00 91.62 345 GLN A C 1
ATOM 2540 O O . GLN A 1 345 ? -22.020 -12.894 3.211 1.00 91.62 345 GLN A O 1
ATOM 2545 N N . SER A 1 346 ? -21.591 -10.711 3.543 1.00 87.88 346 SER A N 1
ATOM 2546 C CA . SER A 1 346 ? -20.487 -10.627 2.577 1.00 87.88 346 SER A CA 1
ATOM 2547 C C . SER A 1 346 ? -19.339 -11.567 2.943 1.00 87.88 346 SER A C 1
ATOM 2549 O O . SER A 1 346 ? -18.828 -12.276 2.083 1.00 87.88 346 SER A O 1
ATOM 2551 N N . ALA A 1 347 ? -18.968 -11.632 4.224 1.00 90.00 347 ALA A N 1
ATOM 2552 C CA . ALA A 1 347 ? -17.956 -12.560 4.716 1.00 90.00 347 ALA A CA 1
ATOM 2553 C C . ALA A 1 347 ? -18.338 -14.013 4.407 1.00 90.00 347 ALA A C 1
ATOM 2555 O O . ALA A 1 347 ? -17.537 -14.745 3.835 1.00 90.00 347 ALA A O 1
ATOM 2556 N N . SER A 1 348 ? -19.573 -14.410 4.727 1.00 92.38 348 SER A N 1
ATOM 2557 C CA . SER A 1 348 ? -20.068 -15.760 4.455 1.00 92.38 348 SER A CA 1
ATOM 2558 C C . SER A 1 348 ? -20.087 -16.085 2.961 1.00 92.38 348 SER A C 1
ATOM 2560 O O . SER A 1 348 ? -19.766 -17.214 2.599 1.00 92.38 348 SER A O 1
ATOM 2562 N N . ALA A 1 349 ? -20.452 -15.126 2.105 1.00 89.38 349 ALA A N 1
ATOM 2563 C CA . ALA A 1 349 ? -20.455 -15.307 0.652 1.00 89.38 349 ALA A CA 1
ATOM 2564 C C . ALA A 1 349 ? -19.041 -15.552 0.100 1.00 89.38 349 ALA A C 1
ATOM 2566 O O . ALA A 1 349 ? -18.863 -16.371 -0.792 1.00 89.38 349 ALA A O 1
ATOM 2567 N N . LEU A 1 350 ? -18.032 -14.913 0.697 1.00 87.56 350 LEU A N 1
ATOM 2568 C CA . LEU A 1 350 ? -16.615 -15.088 0.365 1.00 87.56 350 LEU A CA 1
ATOM 2569 C C . LEU A 1 350 ? -15.961 -16.286 1.086 1.00 87.56 350 LEU A C 1
ATOM 2571 O O . LEU A 1 350 ? -14.740 -16.436 1.067 1.00 87.56 350 LEU A O 1
ATOM 2575 N N . GLY A 1 351 ? -16.741 -17.120 1.786 1.00 92.88 351 GLY A N 1
ATOM 2576 C CA . GLY A 1 351 ? -16.226 -18.261 2.554 1.00 92.88 351 GLY A CA 1
ATOM 2577 C C . GLY A 1 351 ? -15.417 -17.879 3.804 1.00 92.88 351 GLY A C 1
ATOM 2578 O O . GLY A 1 351 ? -14.715 -18.714 4.377 1.00 92.88 351 GLY A O 1
ATOM 2579 N N . CYS A 1 352 ? -15.502 -16.628 4.255 1.00 90.50 352 CYS A N 1
ATOM 2580 C CA . CYS A 1 352 ? -14.852 -16.136 5.463 1.00 90.50 352 CYS A CA 1
ATOM 2581 C C . CYS A 1 352 ? -15.685 -16.473 6.710 1.00 90.50 352 CYS A C 1
ATOM 2583 O O . CYS A 1 352 ? -16.893 -16.248 6.748 1.00 90.50 352 CYS A O 1
ATOM 2585 N N . THR A 1 353 ? -15.036 -16.942 7.778 1.00 88.81 353 THR A N 1
ATOM 2586 C CA . THR A 1 353 ? -15.678 -17.118 9.094 1.00 88.81 353 THR A CA 1
ATOM 2587 C C . THR A 1 353 ? -15.351 -15.925 9.995 1.00 88.81 353 THR A C 1
ATOM 2589 O O . THR A 1 353 ? -14.175 -15.713 10.303 1.00 88.81 353 THR A O 1
ATOM 2592 N N . ILE A 1 354 ? -16.371 -15.160 10.411 1.00 88.25 354 ILE A N 1
ATOM 2593 C CA . ILE A 1 354 ? -16.261 -13.984 11.300 1.00 88.25 354 ILE A CA 1
ATOM 2594 C C . ILE A 1 354 ? -17.380 -13.930 12.345 1.00 88.25 354 ILE A C 1
ATOM 2596 O O . ILE A 1 354 ? -18.426 -14.580 12.139 1.00 88.25 354 ILE A O 1
#

pLDDT: mean 86.91, std 11.87, range [42.03, 97.94]

Secondary structure (DSSP, 8-state):
--HHHHHHHHH---S-TTTHHHHHHHHHHHHHHHTT--HHHHHHHHH--TTS-GGGGGGGS-HHHHHHHHHHHHHHHHHS-----------TTS-TT---HHHHT--GGGSSSP----THHHHHHHHHHHHHHHHHHTTS-HHHHHHHHTT--HHHHGGGS-HHHHHHHHHHHHHHHHHHHHHHHHHT-GGG-SHHHHHHHHSSGGGGTTSSTTS-HHHHHHHHHHHHHHHHHHHHHTT--HHHHHHHHHHGGG--HHHHHHTT--GGGGSSSPTT-----S-HHHHHHHHHHHHHTT-TTS-HHHHHHHHHHHHHHHHHHHT--TTTHHHHHHHHHHHHHHHHHHHHHTT---

Foldseek 3Di:
DALLVLLLQLLPDDPPCVPLSVLSSVLSSCLCVVVVDDVVLVVQLVVQADPRRSVVSLVVDDPVSSVSSVVSVVVSCVVVPPPDPDPDDDDPPPDPQADQLSLQQAQQCQAPPHDPDDDPLSLLLSLLLSVQSSVLCPPADSQLSCCNNNVHRNVVSLVSGDPVSSVSSNVSNVVSVQLSVQLVVCLVPLVCLAQLLLLCQQLPPVLCVVPCPLPDPVLLVVLSVVQSVVSNVCCVVVVQDSSLSSSSNSCGSVSPCSSCVSSVHLSLQNPRRGQQRFRDLVLVLLSLLSNLLSQLCVDPLDDSVVSSVVNVVSSVCSSVSSVDDPVCSVVVSVVSNVSSVVSCVVCVVSVHDD